Protein AF-K1VJG2-F1 (afdb_monomer_lite)

Secondary structure (DSSP, 8-state):
--PPPPP-------------TTT-SHHHHHHHHHHHH--S---HHHHS-SSHHHHHHHHHHHHHHHHHTT-HHHHHHHHHHHHHHHHHT-S-HHHHHHHHHHTTBHHHHHHHHHHSTT--SS-TT-TT--PPPPTTS-----TT-TTSS-HHHHHHS-HHHHHHHHHHTTTS-TTTSHHHHHHHHHHHHHHHH-TTS-----S-PPPGGGSSPB-TT--PPPTTS----------

Foldseek 3Di:
DDDDDDPPPPPPPPDDDDDDPQQPDPLLVVLLCQLVVDDPDDQSVVSQDPDLLSRLSSLLSNQQVCLVVVPLVSLVSLVVNLVVCLVVVVDQLLSSLLSCQSSLALQSNLSSLVSDQPDALDDPVPPPPPDPDDPPPDPQPDSLQCVPHDPSSSSSGFPLLNVLLVVLSVPDPSNPRSNSSSLSSSVSSVQVLPPPDPDPRDGDQRRPSRNDRHCPPPDRDDPVVDPDDDDDDDD

pLDDT: mean 72.44, std 19.04, range [27.89, 94.56]

Radius of gyration: 22.09 Å; chains: 1; bounding box: 38×40×100 Å

Sequence (235 aa):
MLSLPPPSVTGQEKGFRLTDSHFEDSATVKLFLDVMSATRNYNVFASLSELYSDSARQLGKLVHFMDKYNSENGIELLRLSCTAAVLHGYCPPSQLFVFASVINDLTLCFRIIEKFPGWTWTNPDRSRVLQPQPHGASEAPSIFLTSHAGFDLSCGMPYQYQWAMTRASLYYDPSKEYEKFAHKFVDIVQIIFDENTQYPVYGGTFPAIVATPNLEGYTKPRASDASTPTLTVVI

Organism: Trichosporon asahii var. asahii (strain CBS 8904) (NCBI:txid1220162)

Structure (mmCIF, N/CA/C/O backbone):
data_AF-K1VJG2-F1
#
_entry.id   AF-K1VJG2-F1
#
loop_
_atom_site.group_PDB
_atom_site.id
_atom_site.type_symbol
_atom_site.label_atom_id
_atom_site.label_alt_id
_atom_site.label_comp_id
_atom_site.label_asym_id
_atom_site.label_entity_id
_atom_site.label_seq_id
_atom_site.pdbx_PDB_ins_code
_atom_site.Cartn_x
_atom_site.Cartn_y
_atom_site.Cartn_z
_atom_site.occupancy
_atom_site.B_iso_or_equiv
_atom_site.auth_seq_id
_atom_site.auth_comp_id
_atom_site.auth_asym_id
_atom_site.auth_atom_id
_atom_site.pdbx_PDB_model_num
ATOM 1 N N . MET A 1 1 ? -18.660 -0.674 68.575 1.00 39.84 1 MET A N 1
ATOM 2 C CA . MET A 1 1 ? -18.005 -0.732 67.251 1.00 39.84 1 MET A CA 1
ATOM 3 C C . MET A 1 1 ? -19.009 -0.246 66.221 1.00 39.84 1 MET A C 1
ATOM 5 O O . MET A 1 1 ? -19.997 -0.927 66.000 1.00 39.84 1 MET A O 1
ATOM 9 N N . LEU A 1 2 ? -18.816 0.960 65.684 1.00 34.44 2 LEU A N 1
ATOM 10 C CA . LEU A 1 2 ? -19.619 1.493 64.581 1.00 34.44 2 LEU A CA 1
ATOM 11 C C . LEU A 1 2 ? -18.996 0.980 63.279 1.00 34.44 2 LEU A C 1
ATOM 13 O O . LEU A 1 2 ? -17.876 1.363 62.949 1.00 34.44 2 LEU A O 1
ATOM 17 N N . SER A 1 3 ? -19.674 0.064 62.589 1.00 38.69 3 SER A N 1
ATOM 18 C CA . SER A 1 3 ? -19.263 -0.393 61.261 1.00 38.69 3 SER A CA 1
ATOM 19 C C . SER A 1 3 ? -19.582 0.697 60.242 1.00 38.69 3 SER A C 1
ATOM 21 O O . SER A 1 3 ? -20.746 1.061 60.072 1.00 38.69 3 SER A O 1
ATOM 23 N N . LEU A 1 4 ? -18.555 1.215 59.572 1.00 40.59 4 LEU A N 1
ATOM 24 C CA . LEU A 1 4 ? -18.731 2.067 58.401 1.00 40.59 4 LEU A CA 1
ATOM 25 C C . LEU A 1 4 ? -19.416 1.264 57.280 1.00 40.59 4 LEU A C 1
ATOM 27 O O . LEU A 1 4 ? -19.096 0.084 57.107 1.00 40.59 4 LEU A O 1
ATOM 31 N N . PRO A 1 5 ? -20.344 1.870 56.520 1.00 47.81 5 PRO A N 1
ATOM 32 C CA . PRO A 1 5 ? -20.904 1.223 55.345 1.00 47.81 5 PRO A CA 1
ATOM 33 C C . PRO A 1 5 ? -19.794 1.006 54.302 1.00 47.81 5 PRO A C 1
ATOM 35 O O . PRO A 1 5 ? -18.880 1.833 54.203 1.00 47.81 5 PRO A O 1
ATOM 38 N N . PRO A 1 6 ? -19.841 -0.093 53.529 1.00 51.88 6 PRO A N 1
ATOM 39 C CA . PRO A 1 6 ? -18.882 -0.310 52.457 1.00 51.88 6 PRO A CA 1
ATOM 40 C C . PRO A 1 6 ? -18.980 0.841 51.446 1.00 51.88 6 PRO A C 1
ATOM 42 O O . PRO A 1 6 ? -20.084 1.334 51.192 1.00 51.88 6 PRO A O 1
ATOM 45 N N . PRO A 1 7 ? -17.855 1.285 50.860 1.00 44.75 7 PRO A N 1
ATOM 46 C CA . PRO A 1 7 ? -17.893 2.308 49.833 1.00 44.75 7 PRO A CA 1
ATOM 47 C C . PRO A 1 7 ? -18.719 1.779 48.660 1.00 44.75 7 PRO A C 1
ATOM 49 O O . PRO A 1 7 ? -18.374 0.776 48.035 1.00 44.75 7 PRO A O 1
ATOM 52 N N . SER A 1 8 ? -19.825 2.457 48.366 1.00 46.25 8 SER A N 1
ATOM 53 C CA . SER A 1 8 ? -20.565 2.281 47.127 1.00 46.25 8 SER A CA 1
ATOM 54 C C . SER A 1 8 ? -19.682 2.775 45.986 1.00 46.25 8 SER A C 1
ATOM 56 O O . SER A 1 8 ? -19.729 3.944 45.603 1.00 46.25 8 SER A O 1
ATOM 58 N N . VAL A 1 9 ? -18.839 1.891 45.454 1.00 51.38 9 VAL A N 1
ATOM 59 C CA . VAL A 1 9 ? -18.161 2.116 44.179 1.00 51.38 9 VAL A CA 1
ATOM 60 C C . VAL A 1 9 ? -19.213 1.937 43.089 1.00 51.38 9 VAL A C 1
ATOM 62 O O . VAL A 1 9 ? -19.245 0.944 42.375 1.00 51.38 9 VAL A O 1
ATOM 65 N N . THR A 1 10 ? -20.099 2.918 42.937 1.00 46.22 10 THR A N 1
ATOM 66 C CA . THR A 1 10 ? -20.771 3.164 41.659 1.00 46.22 10 THR A CA 1
ATOM 67 C C . THR A 1 10 ? -19.776 3.867 40.743 1.00 46.22 10 THR A C 1
ATOM 69 O O . THR A 1 10 ? -19.981 4.998 40.310 1.00 46.22 10 THR A O 1
ATOM 72 N N . GLY A 1 11 ? -18.650 3.205 40.477 1.00 46.53 11 GLY A N 1
ATOM 73 C CA . GLY A 1 11 ? -17.923 3.445 39.251 1.00 46.53 11 GLY A CA 1
ATOM 74 C C . GLY A 1 11 ? -18.764 2.786 38.179 1.00 46.53 11 GLY A C 1
ATOM 75 O O . GLY A 1 11 ? -18.722 1.569 38.042 1.00 46.53 11 GLY A O 1
ATOM 76 N N . GLN A 1 12 ? -19.586 3.555 37.464 1.00 45.81 12 GLN A N 1
ATOM 77 C CA . GLN A 1 12 ? -19.997 3.102 36.143 1.00 45.81 12 GLN A CA 1
ATOM 78 C C . GLN A 1 12 ? -18.695 2.782 35.415 1.00 45.81 12 GLN A C 1
ATOM 80 O O . GLN A 1 12 ? -17.919 3.699 35.133 1.00 45.81 12 GLN A O 1
ATOM 85 N N . GLU A 1 13 ? -18.414 1.500 35.182 1.00 50.81 13 GLU A N 1
ATOM 86 C CA . GLU A 1 13 ? -17.423 1.121 34.192 1.00 50.81 13 GLU A CA 1
ATOM 87 C C . GLU A 1 13 ? -17.845 1.857 32.926 1.00 50.81 13 GLU A C 1
ATOM 89 O O . GLU A 1 13 ? -18.866 1.543 32.312 1.00 50.81 13 GLU A O 1
ATOM 94 N N . LYS A 1 14 ? -17.099 2.905 32.566 1.00 56.88 14 LYS A N 1
ATOM 95 C CA . LYS A 1 14 ? -17.179 3.513 31.243 1.00 56.88 14 LYS A CA 1
ATOM 96 C C . LYS A 1 14 ? -16.553 2.507 30.282 1.00 56.88 14 LYS A C 1
ATOM 98 O O . LYS A 1 14 ? -15.454 2.707 29.779 1.00 56.88 14 LYS A O 1
ATOM 103 N N . GLY A 1 15 ? -17.226 1.373 30.125 1.00 60.38 15 GLY A N 1
ATOM 104 C CA . GLY A 1 15 ? -16.874 0.333 29.189 1.00 60.38 15 GLY A CA 1
ATOM 105 C C . GLY A 1 15 ? -17.113 0.884 27.800 1.00 60.38 15 GLY A C 1
ATOM 106 O O . GLY A 1 15 ? -18.225 1.288 27.455 1.00 60.38 15 GLY A O 1
ATOM 107 N N . PHE A 1 16 ? -16.052 0.942 27.013 1.00 68.12 16 PHE A N 1
ATOM 108 C CA . PHE A 1 16 ? -16.172 1.241 25.604 1.00 68.12 16 PHE A CA 1
ATOM 109 C C . PHE A 1 16 ? -16.653 -0.022 24.888 1.00 68.12 16 PHE A C 1
ATOM 111 O O . PHE A 1 16 ? -15.999 -1.063 24.957 1.00 68.12 16 PHE A O 1
ATOM 118 N N . ARG A 1 17 ? -17.825 0.038 24.248 1.00 78.44 17 ARG A N 1
ATOM 119 C CA . ARG A 1 17 ? -18.390 -1.109 23.533 1.00 78.44 17 ARG A CA 1
ATOM 120 C C . ARG A 1 17 ? -17.984 -1.051 22.066 1.00 78.44 17 ARG A C 1
ATOM 122 O O . ARG A 1 17 ? -18.418 -0.157 21.347 1.00 78.44 17 ARG A O 1
ATOM 129 N N . LEU A 1 18 ? -17.210 -2.043 21.641 1.00 85.25 18 LEU A N 1
ATOM 130 C CA . LEU A 1 18 ? -16.933 -2.318 20.232 1.00 85.25 18 LEU A CA 1
ATOM 131 C C . LEU A 1 18 ? -18.216 -2.843 19.568 1.00 85.25 18 LEU A C 1
ATOM 133 O O . LEU A 1 18 ? -18.959 -3.632 20.163 1.00 85.25 18 LEU A O 1
ATOM 137 N N . THR A 1 19 ? -18.520 -2.343 18.376 1.00 85.88 19 THR A N 1
ATOM 138 C CA . THR A 1 19 ? -19.774 -2.585 17.647 1.00 85.88 19 THR A CA 1
ATOM 139 C C . THR A 1 19 ? -19.585 -3.308 16.318 1.00 85.88 19 THR A C 1
ATOM 141 O O . THR A 1 19 ? -20.568 -3.823 15.793 1.00 85.88 19 THR A O 1
ATOM 144 N N . ASP A 1 20 ? -18.362 -3.392 15.795 1.00 85.81 20 ASP A N 1
ATOM 145 C CA . ASP A 1 20 ? -18.043 -4.041 14.526 1.00 85.81 20 ASP A CA 1
ATOM 146 C C . ASP A 1 20 ? -17.000 -5.152 14.702 1.00 85.81 20 ASP A C 1
ATOM 148 O O . ASP A 1 20 ? -15.791 -4.930 14.719 1.00 85.81 20 ASP A O 1
ATOM 152 N N . SER A 1 21 ? -17.471 -6.395 14.795 1.00 86.44 21 SER A N 1
ATOM 153 C CA . SER A 1 21 ? -16.603 -7.561 14.983 1.00 86.44 21 SER A CA 1
ATOM 154 C C . SER A 1 21 ? -15.694 -7.881 13.792 1.00 86.44 21 SER A C 1
ATOM 156 O O . SER A 1 21 ? -14.823 -8.741 13.930 1.00 86.44 21 SER A O 1
ATOM 158 N N . HIS A 1 22 ? -15.884 -7.262 12.620 1.00 85.44 22 HIS A N 1
ATOM 159 C CA . HIS A 1 22 ? -15.070 -7.577 11.443 1.00 85.44 22 HIS A CA 1
ATOM 160 C C . HIS A 1 22 ? -13.653 -7.012 11.542 1.00 85.44 22 HIS A C 1
ATOM 162 O O . HIS A 1 22 ? -12.713 -7.654 11.066 1.00 85.44 22 HIS A O 1
ATOM 168 N N . PHE A 1 23 ? -13.492 -5.849 12.174 1.00 84.25 23 PHE A N 1
ATOM 169 C CA . PHE A 1 23 ? -12.196 -5.189 12.347 1.00 84.25 23 PHE A CA 1
ATOM 170 C C . PHE A 1 23 ? -11.932 -4.683 13.772 1.00 84.25 23 PHE A C 1
ATOM 172 O O . PHE A 1 23 ? -10.818 -4.268 14.059 1.00 84.25 23 PHE A O 1
ATOM 179 N N . GLU A 1 24 ? -12.886 -4.766 14.702 1.00 90.56 24 GLU A N 1
ATOM 180 C CA . GLU A 1 24 ? -12.673 -4.430 16.120 1.00 90.56 24 GLU A CA 1
ATOM 181 C C . GLU A 1 24 ? -12.393 -5.678 16.966 1.00 90.56 24 GLU A C 1
ATOM 183 O O . GLU A 1 24 ? -13.007 -5.911 18.008 1.00 90.56 24 GLU A O 1
ATOM 188 N N . ASP A 1 25 ? -11.464 -6.515 16.505 1.00 89.25 25 ASP A N 1
ATOM 189 C CA . ASP A 1 25 ? -10.967 -7.643 17.290 1.00 89.25 25 ASP A CA 1
ATOM 190 C C . ASP A 1 25 ? -9.822 -7.233 18.231 1.00 89.25 25 ASP A C 1
ATOM 192 O O . ASP A 1 25 ? -9.214 -6.164 18.112 1.00 89.25 25 ASP A O 1
ATOM 196 N N . SER A 1 26 ? -9.519 -8.099 19.200 1.00 86.81 26 SER A N 1
ATOM 197 C CA . SER A 1 26 ? -8.490 -7.836 20.212 1.00 86.81 26 SER A CA 1
ATOM 198 C C . SER A 1 26 ? -7.104 -7.606 19.606 1.00 86.81 26 SER A C 1
ATOM 200 O O . SER A 1 26 ? -6.343 -6.792 20.128 1.00 86.81 26 SER A O 1
ATOM 202 N N . ALA A 1 27 ? -6.782 -8.284 18.501 1.00 86.56 27 ALA A N 1
ATOM 203 C CA . ALA A 1 27 ? -5.523 -8.107 17.790 1.00 86.56 27 ALA A CA 1
ATOM 204 C C . ALA A 1 27 ? -5.431 -6.713 17.154 1.00 86.56 27 ALA A C 1
ATOM 206 O O . ALA A 1 27 ? -4.393 -6.062 17.254 1.00 86.56 27 ALA A O 1
ATOM 207 N N . THR A 1 28 ? -6.523 -6.221 16.566 1.00 90.06 28 THR A N 1
ATOM 208 C CA . THR A 1 28 ? -6.584 -4.904 15.918 1.00 90.06 28 THR A CA 1
ATOM 209 C C . THR A 1 28 ? -6.519 -3.785 16.941 1.00 90.06 28 THR A C 1
ATOM 211 O O . THR A 1 28 ? -5.736 -2.854 16.771 1.00 90.06 28 THR A O 1
ATOM 214 N N . VAL A 1 29 ? -7.259 -3.907 18.046 1.00 90.31 29 VAL A N 1
ATOM 215 C CA . VAL A 1 29 ? -7.200 -2.940 19.152 1.00 90.31 29 VAL A CA 1
ATOM 216 C C . VAL A 1 29 ? -5.801 -2.896 19.759 1.00 90.31 29 VAL A C 1
ATOM 218 O O . VAL A 1 29 ? -5.268 -1.813 19.985 1.00 90.31 29 VAL A O 1
ATOM 221 N N . LYS A 1 30 ? -5.177 -4.057 19.995 1.00 87.50 30 LYS A N 1
ATOM 222 C CA . LYS A 1 30 ? -3.805 -4.119 20.508 1.00 87.50 30 LYS A CA 1
ATOM 223 C C . LYS A 1 30 ? -2.829 -3.439 19.551 1.00 87.50 30 LYS A C 1
ATOM 225 O O . LYS A 1 30 ? -2.078 -2.576 19.982 1.00 87.50 30 LYS A O 1
ATOM 230 N N . LEU A 1 31 ? -2.889 -3.776 18.265 1.00 87.69 31 LEU A N 1
ATOM 231 C CA . LEU A 1 31 ? -2.023 -3.183 17.250 1.00 87.69 31 LEU A CA 1
ATOM 232 C C . LEU A 1 31 ? -2.218 -1.664 17.150 1.00 87.69 31 LEU A C 1
ATOM 234 O O . LEU A 1 31 ? -1.243 -0.930 17.055 1.00 87.69 31 LEU A O 1
ATOM 238 N N . PHE A 1 32 ? -3.460 -1.181 17.229 1.00 90.00 32 PHE A N 1
ATOM 239 C CA . PHE A 1 32 ? -3.752 0.249 17.292 1.00 90.00 32 PHE A CA 1
ATOM 240 C C . PHE A 1 32 ? -3.094 0.908 18.507 1.00 90.00 32 PHE A C 1
ATOM 242 O O . PHE A 1 32 ? -2.406 1.916 18.362 1.00 90.00 32 PHE A O 1
ATOM 249 N N . LEU A 1 33 ? -3.257 0.334 19.700 1.00 88.38 33 LEU A N 1
ATOM 250 C CA . LEU A 1 33 ? -2.632 0.859 20.914 1.00 88.38 33 LEU A CA 1
ATOM 251 C C . LEU A 1 33 ? -1.103 0.818 20.837 1.00 88.38 33 LEU A C 1
ATOM 253 O O . LEU A 1 33 ? -0.456 1.760 21.285 1.00 88.38 33 LEU A O 1
ATOM 257 N N . ASP A 1 34 ? -0.519 -0.218 20.241 1.00 85.25 34 ASP A N 1
ATOM 258 C CA . ASP A 1 34 ? 0.926 -0.329 20.049 1.00 85.25 34 ASP A CA 1
ATOM 259 C C . ASP A 1 34 ? 1.444 0.753 19.075 1.00 85.25 34 ASP A C 1
ATOM 261 O O . ASP A 1 34 ? 2.416 1.444 19.383 1.00 85.25 34 ASP A O 1
ATOM 265 N N . VAL A 1 35 ? 0.741 0.995 17.959 1.00 86.19 35 VAL A N 1
ATOM 266 C CA . VAL A 1 35 ? 1.039 2.099 17.022 1.00 86.19 35 VAL A CA 1
ATOM 267 C C . VAL A 1 35 ? 0.941 3.455 17.721 1.00 86.19 35 VAL A C 1
ATOM 269 O O . VAL A 1 35 ? 1.822 4.293 17.559 1.00 86.19 35 VAL A O 1
ATOM 272 N N . MET A 1 36 ? -0.100 3.678 18.524 1.00 85.19 36 MET A N 1
ATOM 273 C CA . MET A 1 36 ? -0.344 4.971 19.176 1.00 85.19 36 MET A CA 1
ATOM 274 C C . MET A 1 36 ? 0.537 5.210 20.410 1.00 85.19 36 MET A C 1
ATOM 276 O O . MET A 1 36 ? 0.815 6.356 20.759 1.00 85.19 36 MET A O 1
ATOM 280 N N . SER A 1 37 ? 0.982 4.147 21.084 1.00 79.19 37 SER A N 1
ATOM 281 C CA . SER A 1 37 ? 1.888 4.220 22.241 1.00 79.19 37 SER A CA 1
ATOM 282 C C . SER A 1 37 ? 3.362 4.331 21.843 1.00 79.19 37 SER A C 1
ATOM 284 O O . SER A 1 37 ? 4.217 4.579 22.701 1.00 79.19 37 SER A O 1
ATOM 286 N N . ALA A 1 38 ? 3.662 4.188 20.549 1.00 62.78 38 ALA A N 1
ATOM 287 C CA . ALA A 1 38 ? 4.992 4.246 19.972 1.00 62.78 38 ALA A CA 1
ATOM 288 C C . ALA A 1 38 ? 5.716 5.571 20.263 1.00 62.78 38 ALA A C 1
ATOM 290 O O . ALA A 1 38 ? 5.691 6.535 19.497 1.00 62.78 38 ALA A O 1
ATOM 291 N N . THR A 1 39 ? 6.480 5.590 21.349 1.00 54.41 39 THR A N 1
ATOM 292 C CA . THR A 1 39 ? 7.504 6.602 21.589 1.00 54.41 39 THR A CA 1
ATOM 293 C C . THR A 1 39 ? 8.739 6.256 20.747 1.00 54.41 39 THR A C 1
ATOM 295 O O . THR A 1 39 ? 9.599 5.467 21.117 1.00 54.41 39 THR A O 1
ATOM 298 N N . ARG A 1 40 ? 8.816 6.854 19.555 1.00 51.78 40 ARG A N 1
ATOM 299 C CA . ARG A 1 40 ? 10.013 7.007 18.698 1.00 51.78 40 ARG A CA 1
ATOM 300 C C . ARG A 1 40 ? 10.681 5.780 18.045 1.00 51.78 40 ARG A C 1
ATOM 302 O O . ARG A 1 40 ? 11.458 6.028 17.136 1.00 51.78 40 ARG A O 1
ATOM 309 N N . ASN A 1 41 ? 10.409 4.518 18.399 1.00 52.66 41 ASN A N 1
ATOM 310 C CA . ASN A 1 41 ? 11.108 3.353 17.793 1.00 52.66 41 ASN A CA 1
ATOM 311 C C . ASN A 1 41 ? 10.223 2.113 17.550 1.00 52.66 41 ASN A C 1
ATOM 313 O O . ASN A 1 41 ? 10.667 0.975 17.702 1.00 52.66 41 ASN A O 1
ATOM 317 N N . TYR A 1 42 ? 8.956 2.303 17.195 1.00 61.06 42 TYR A N 1
ATOM 318 C CA . TYR A 1 42 ? 8.059 1.173 16.974 1.00 61.06 42 TYR A CA 1
ATOM 319 C C . TYR A 1 42 ? 8.184 0.609 15.557 1.00 61.06 42 TYR A C 1
ATOM 321 O O . TYR A 1 42 ? 7.967 1.304 14.562 1.00 61.06 42 TYR A O 1
ATOM 329 N N . ASN A 1 43 ? 8.523 -0.677 15.477 1.00 67.56 43 ASN A N 1
ATOM 330 C CA . ASN A 1 43 ? 8.483 -1.434 14.239 1.00 67.56 43 ASN A CA 1
ATOM 331 C C . ASN A 1 43 ? 7.106 -2.095 14.096 1.00 67.56 43 ASN A C 1
ATOM 333 O O . ASN A 1 43 ? 6.899 -3.198 14.596 1.00 67.56 43 ASN A O 1
ATOM 337 N N . VAL A 1 44 ? 6.190 -1.437 13.379 1.00 73.06 44 VAL A N 1
ATOM 338 C CA . VAL A 1 44 ? 4.841 -1.959 13.083 1.00 73.06 44 VAL A CA 1
ATOM 339 C C . VAL A 1 44 ? 4.904 -3.367 12.482 1.00 73.06 44 VAL A C 1
ATOM 341 O O . VAL A 1 44 ? 4.091 -4.222 12.822 1.00 73.06 44 VAL A O 1
ATOM 344 N N . PHE A 1 45 ? 5.910 -3.650 11.648 1.00 69.56 45 PHE A N 1
ATOM 345 C CA . PHE A 1 45 ? 6.080 -4.959 11.016 1.00 69.56 45 PHE A CA 1
ATOM 346 C C . PHE A 1 45 ? 6.403 -6.074 12.015 1.00 69.56 45 PHE A C 1
ATOM 348 O O . PHE A 1 45 ? 6.069 -7.221 11.751 1.00 69.56 45 PHE A O 1
ATOM 355 N N . ALA A 1 46 ? 7.007 -5.756 13.164 1.00 69.19 46 ALA A N 1
ATOM 356 C CA . ALA A 1 46 ? 7.272 -6.737 14.218 1.00 69.19 46 ALA A CA 1
ATOM 357 C C . ALA A 1 46 ? 6.015 -7.103 15.026 1.00 69.19 46 ALA A C 1
ATOM 359 O O . ALA A 1 46 ? 6.015 -8.101 15.740 1.00 69.19 46 ALA A O 1
ATOM 360 N N . SER A 1 47 ? 4.963 -6.285 14.956 1.00 68.62 47 SER A N 1
ATOM 361 C CA . SER A 1 47 ? 3.693 -6.523 15.653 1.00 68.62 47 SER A CA 1
ATOM 362 C C . SER A 1 47 ? 2.580 -7.038 14.746 1.00 68.62 47 SER A C 1
ATOM 364 O O . SER A 1 47 ? 1.551 -7.497 15.242 1.00 68.62 47 SER A O 1
ATOM 366 N N . LEU A 1 48 ? 2.780 -6.983 13.430 1.00 69.50 48 LEU A N 1
ATOM 367 C CA . LEU A 1 48 ? 1.970 -7.725 12.475 1.00 69.50 48 LEU A CA 1
ATOM 368 C C . LEU A 1 48 ? 2.301 -9.232 12.579 1.00 69.50 48 LEU A C 1
ATOM 370 O O . LEU A 1 48 ? 3.399 -9.609 12.982 1.00 69.50 48 LEU A O 1
ATOM 374 N N . SER A 1 49 ? 1.319 -10.089 12.287 1.00 58.59 49 SER A N 1
ATOM 375 C CA . SER A 1 49 ? 1.411 -11.554 12.426 1.00 58.59 49 SER A CA 1
ATOM 376 C C . SER A 1 49 ? 2.647 -12.159 11.736 1.00 58.59 49 SER A C 1
ATOM 378 O O . SER A 1 49 ? 3.089 -11.693 10.687 1.00 58.59 49 SER A O 1
ATOM 380 N N . GLU A 1 50 ? 3.164 -13.271 12.270 1.00 57.41 50 GLU A N 1
ATOM 381 C CA . GLU A 1 50 ? 4.272 -14.021 11.655 1.00 57.41 50 GLU A CA 1
ATOM 382 C C . GLU A 1 50 ? 3.932 -14.527 10.238 1.00 57.41 50 GLU A C 1
ATOM 384 O O . GLU A 1 50 ? 4.827 -14.706 9.408 1.00 57.41 50 GLU A O 1
ATOM 389 N N . LEU A 1 51 ? 2.641 -14.725 9.933 1.00 56.16 51 LEU A N 1
ATOM 390 C CA . LEU A 1 51 ? 2.165 -15.071 8.593 1.00 56.16 51 LEU A CA 1
ATOM 391 C C . LEU A 1 51 ? 1.810 -13.820 7.787 1.00 56.16 51 LEU A C 1
ATOM 393 O O . LEU A 1 51 ? 1.067 -12.941 8.221 1.00 56.16 51 LEU A O 1
ATOM 397 N N . TYR A 1 52 ? 2.317 -13.764 6.560 1.00 60.59 52 TYR A N 1
ATOM 398 C CA . TYR A 1 52 ? 2.250 -12.565 5.736 1.00 60.59 52 TYR A CA 1
ATOM 399 C C . TYR A 1 52 ? 0.831 -12.205 5.248 1.00 60.59 52 TYR A C 1
ATOM 401 O O . TYR A 1 52 ? 0.451 -11.033 5.276 1.00 60.59 52 TYR A O 1
ATOM 409 N N . SER A 1 53 ? 0.022 -13.191 4.844 1.00 60.50 53 SER A N 1
ATOM 410 C CA . SER A 1 53 ? -1.388 -12.965 4.477 1.00 60.50 53 SER A CA 1
ATOM 411 C C . SER A 1 53 ? -2.203 -12.438 5.651 1.00 60.50 53 SER A C 1
ATOM 413 O O . SER A 1 53 ? -3.045 -11.552 5.487 1.00 60.50 53 SER A O 1
ATOM 415 N N . ASP A 1 54 ? -1.909 -12.932 6.851 1.00 72.25 54 ASP A N 1
ATOM 416 C CA . ASP A 1 54 ? -2.513 -12.429 8.074 1.00 72.25 54 ASP A CA 1
ATOM 417 C C . ASP A 1 54 ? -2.079 -10.997 8.367 1.00 72.25 54 ASP A C 1
ATOM 419 O O . ASP A 1 54 ? -2.917 -10.196 8.764 1.00 72.25 54 ASP A O 1
ATOM 423 N N . SER A 1 55 ? -0.823 -10.644 8.100 1.00 74.88 55 SER A N 1
ATOM 424 C CA . SER A 1 55 ? -0.305 -9.285 8.269 1.00 74.88 55 SER A CA 1
ATOM 425 C C . SER A 1 55 ? -0.980 -8.258 7.365 1.00 74.88 55 SER A C 1
ATOM 427 O O . SER A 1 55 ? -1.396 -7.209 7.854 1.00 74.88 55 SER A O 1
ATOM 429 N N . ALA A 1 56 ? -1.167 -8.553 6.076 1.00 78.75 56 ALA A N 1
ATOM 430 C CA . ALA A 1 56 ? -1.874 -7.646 5.168 1.00 78.75 56 ALA A CA 1
ATOM 431 C C . ALA A 1 56 ? -3.355 -7.487 5.553 1.00 78.75 56 ALA A C 1
ATOM 433 O O . ALA A 1 56 ? -3.881 -6.373 5.594 1.00 78.75 56 ALA A O 1
ATOM 434 N N . ARG A 1 57 ? -4.018 -8.590 5.924 1.00 82.88 57 ARG A N 1
ATOM 435 C CA . ARG A 1 57 ? -5.399 -8.566 6.428 1.00 82.88 57 ARG A CA 1
ATOM 436 C C . ARG A 1 57 ? -5.518 -7.772 7.730 1.00 82.88 57 ARG A C 1
ATOM 438 O O . ARG A 1 57 ? -6.449 -6.985 7.882 1.00 82.88 57 ARG A O 1
ATOM 445 N N . GLN A 1 58 ? -4.591 -7.976 8.660 1.00 86.19 58 GLN A N 1
ATOM 446 C CA . GLN A 1 58 ? -4.559 -7.301 9.954 1.00 86.19 58 GLN A CA 1
ATOM 447 C C . GLN A 1 58 ? -4.300 -5.799 9.797 1.00 86.19 58 GLN A C 1
ATOM 449 O O . GLN A 1 58 ? -4.937 -4.995 10.473 1.00 86.19 58 GLN A O 1
ATOM 454 N N . LEU A 1 59 ? -3.432 -5.415 8.859 1.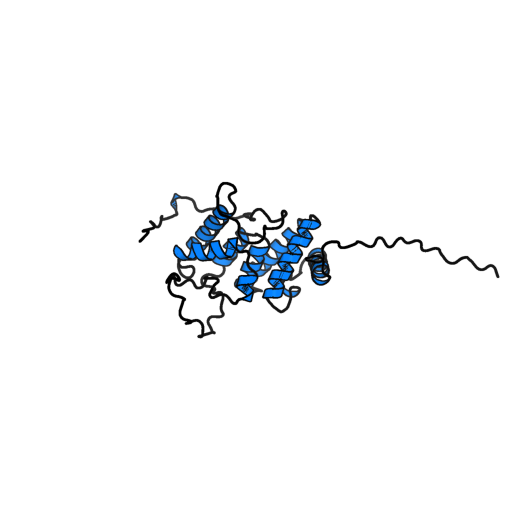00 89.12 59 LEU A N 1
ATOM 455 C CA . LEU A 1 59 ? -3.233 -4.022 8.472 1.00 89.12 59 LEU A CA 1
ATOM 456 C C . LEU A 1 59 ? -4.510 -3.425 7.867 1.00 89.12 59 LEU A C 1
ATOM 458 O O . LEU A 1 59 ? -4.912 -2.335 8.256 1.00 89.12 59 LEU A O 1
ATOM 462 N N . GLY A 1 60 ? -5.198 -4.150 6.981 1.00 89.19 60 GLY A N 1
ATOM 463 C CA . GLY A 1 60 ? -6.482 -3.713 6.428 1.00 89.19 60 GLY A CA 1
ATOM 464 C C . GLY A 1 60 ? -7.531 -3.450 7.513 1.00 89.19 60 GLY A C 1
ATOM 465 O O . GLY A 1 60 ? -8.182 -2.404 7.497 1.00 89.19 60 GLY A O 1
ATOM 466 N N . LYS A 1 61 ? -7.653 -4.347 8.502 1.00 90.75 61 LYS A N 1
ATOM 467 C CA . LYS A 1 61 ? -8.519 -4.142 9.678 1.00 90.75 61 LYS A CA 1
ATOM 468 C C . LYS A 1 61 ? -8.110 -2.915 10.485 1.00 90.75 61 LYS A C 1
ATOM 470 O O . LYS A 1 61 ? -8.971 -2.129 10.864 1.00 90.75 61 LYS A O 1
ATOM 475 N N . LEU A 1 62 ? -6.810 -2.724 10.708 1.00 92.31 62 LEU A N 1
ATOM 476 C CA . LEU A 1 62 ? -6.288 -1.564 11.425 1.00 92.31 62 LEU A CA 1
ATOM 477 C C . LEU A 1 62 ? -6.659 -0.247 10.7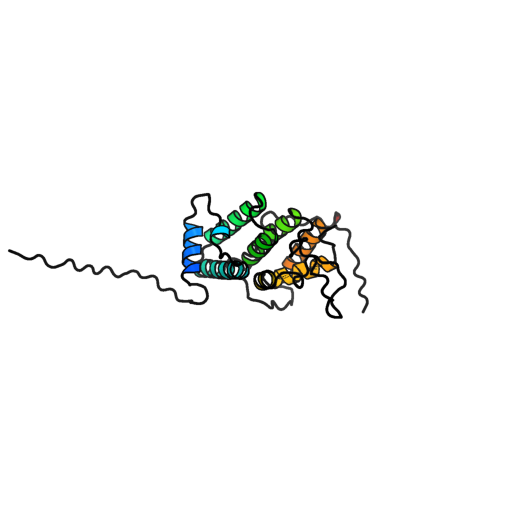36 1.00 92.31 62 LEU A C 1
ATOM 479 O O . LEU A 1 62 ? -7.078 0.687 11.412 1.00 92.31 62 LEU A O 1
ATOM 483 N N . VAL A 1 63 ? -6.560 -0.176 9.408 1.00 92.62 63 VAL A N 1
ATOM 484 C CA . VAL A 1 63 ? -6.945 1.025 8.650 1.00 92.62 63 VAL A CA 1
ATOM 485 C C . VAL A 1 63 ? -8.448 1.301 8.782 1.00 92.62 63 VAL A C 1
ATOM 487 O O . VAL A 1 63 ? -8.825 2.441 9.027 1.00 92.62 63 VAL A O 1
ATOM 490 N N . HIS A 1 64 ? -9.308 0.277 8.709 1.00 91.62 64 HIS A N 1
ATOM 491 C CA . HIS A 1 64 ? -10.755 0.441 8.943 1.00 91.62 64 HIS A CA 1
ATOM 492 C C . HIS A 1 64 ? -11.067 0.869 10.384 1.00 91.62 64 HIS A C 1
ATOM 494 O O . HIS A 1 64 ? -11.949 1.694 10.616 1.00 91.62 64 HIS A O 1
ATOM 500 N N . PHE A 1 65 ? -10.324 0.342 11.358 1.00 93.25 65 PHE A N 1
ATOM 501 C CA . PHE A 1 65 ? -10.431 0.758 12.753 1.00 93.25 65 PHE A CA 1
ATOM 502 C C . PHE A 1 65 ? -10.060 2.240 12.913 1.00 93.25 65 PHE A C 1
ATOM 504 O O . PHE A 1 65 ? -10.801 3.003 13.530 1.00 93.25 65 PHE A O 1
ATOM 511 N N . MET A 1 66 ? -8.941 2.669 12.322 1.00 94.56 66 MET A N 1
ATOM 512 C CA . MET A 1 66 ? -8.504 4.067 12.338 1.00 94.56 66 MET A CA 1
ATOM 513 C C . MET A 1 66 ? -9.499 4.991 11.631 1.00 94.56 66 MET A C 1
ATOM 515 O O . MET A 1 66 ? -9.755 6.075 12.142 1.00 94.56 66 MET A O 1
ATOM 519 N N . ASP A 1 67 ? -10.098 4.559 10.521 1.00 93.38 67 ASP A N 1
ATOM 520 C CA . ASP A 1 67 ? -11.157 5.291 9.813 1.00 93.38 67 ASP A CA 1
ATOM 521 C C . ASP A 1 67 ? -12.392 5.498 10.697 1.00 93.38 67 ASP A C 1
ATOM 523 O O . ASP A 1 67 ? -12.812 6.631 10.932 1.00 93.38 67 ASP A O 1
ATOM 527 N N . LYS A 1 68 ? -12.918 4.419 11.294 1.00 92.31 68 LYS A N 1
ATOM 528 C CA . LYS A 1 68 ? -14.099 4.482 12.170 1.00 92.31 68 LYS A CA 1
ATOM 529 C C . LYS A 1 68 ? -13.911 5.424 13.359 1.00 92.31 68 LYS A C 1
ATOM 531 O O . LYS A 1 68 ? -14.869 6.062 13.795 1.00 92.31 68 LYS A O 1
ATOM 536 N N . TYR A 1 69 ? -12.693 5.501 13.888 1.00 92.25 69 TYR A N 1
ATOM 537 C CA . TYR A 1 69 ? -12.348 6.363 15.018 1.00 92.25 69 TYR A CA 1
ATOM 538 C C . TYR A 1 69 ? -11.657 7.670 14.619 1.00 92.25 69 TYR A C 1
ATOM 540 O O . TYR A 1 69 ? -11.162 8.380 15.495 1.00 92.25 69 TYR A O 1
ATOM 548 N N . ASN A 1 70 ? -11.654 8.005 13.325 1.00 91.19 70 ASN A N 1
ATOM 549 C CA . ASN A 1 70 ? -11.089 9.229 12.759 1.00 91.19 70 ASN A CA 1
ATOM 550 C C . ASN A 1 70 ? -9.650 9.521 13.231 1.00 91.19 70 ASN A C 1
ATOM 552 O O . ASN A 1 70 ? -9.319 10.620 13.681 1.00 91.19 70 ASN A O 1
ATOM 556 N N . SER A 1 71 ? -8.796 8.500 13.195 1.00 92.88 71 SER A N 1
ATOM 557 C CA . SER A 1 71 ? -7.424 8.550 13.696 1.00 92.88 71 SER A CA 1
ATOM 558 C C . SER A 1 71 ? -6.422 8.841 12.575 1.00 92.88 71 SER A C 1
ATOM 560 O O . SER A 1 71 ? -5.661 7.968 12.158 1.00 92.88 71 SER A O 1
ATOM 562 N N . GLU A 1 72 ? -6.391 10.090 12.105 1.00 91.25 72 GLU A N 1
ATOM 563 C CA . GLU A 1 72 ? -5.450 10.545 11.062 1.00 91.25 72 GLU A CA 1
ATOM 564 C C . GLU A 1 72 ? -3.988 10.366 11.491 1.00 91.25 72 GLU A C 1
ATOM 566 O O . GLU A 1 72 ? -3.182 9.816 10.742 1.00 91.25 72 GLU A O 1
ATOM 571 N N . ASN A 1 73 ? -3.677 10.697 12.749 1.00 89.56 73 ASN A N 1
ATOM 572 C CA . ASN A 1 73 ? -2.352 10.475 13.336 1.00 89.56 73 ASN A CA 1
ATOM 573 C C . ASN A 1 73 ? -1.901 9.008 13.234 1.00 89.56 73 ASN A C 1
ATOM 575 O O . ASN A 1 73 ? -0.718 8.736 13.049 1.00 89.56 73 ASN A O 1
ATOM 579 N N . GLY A 1 74 ? -2.829 8.051 13.351 1.00 89.75 74 GLY A N 1
ATOM 580 C CA . GLY A 1 74 ? -2.518 6.632 13.196 1.00 89.75 74 GLY A CA 1
ATOM 581 C C . GLY A 1 74 ? -2.047 6.310 11.778 1.00 89.75 74 GLY A C 1
ATOM 582 O O . GLY A 1 74 ? -1.036 5.631 11.604 1.00 89.75 74 GLY A O 1
ATOM 583 N N . ILE A 1 75 ? -2.723 6.858 10.766 1.00 91.44 75 ILE A N 1
ATOM 584 C CA . ILE A 1 75 ? -2.349 6.700 9.355 1.00 91.44 75 ILE A CA 1
ATOM 585 C C . ILE A 1 75 ? -0.986 7.340 9.074 1.00 91.44 75 ILE A C 1
ATOM 587 O O . ILE A 1 75 ? -0.141 6.721 8.423 1.00 91.44 75 ILE A O 1
ATOM 591 N N . GLU A 1 76 ? -0.729 8.538 9.599 1.00 89.69 76 GLU A N 1
ATOM 592 C CA . GLU A 1 76 ? 0.576 9.200 9.474 1.00 89.69 76 GLU A CA 1
ATOM 593 C C . GLU A 1 76 ? 1.705 8.372 10.096 1.00 89.69 76 GLU A C 1
ATOM 595 O O . GLU A 1 76 ? 2.762 8.202 9.483 1.00 89.69 76 GLU A O 1
ATOM 600 N N . LEU A 1 77 ? 1.476 7.789 11.277 1.00 89.12 77 LEU A N 1
ATOM 601 C CA . LEU A 1 77 ? 2.442 6.898 11.919 1.00 89.12 77 LEU A CA 1
ATOM 602 C C . LEU A 1 77 ? 2.715 5.650 11.072 1.00 89.12 77 LEU A C 1
ATOM 604 O O . LEU A 1 77 ? 3.877 5.278 10.914 1.00 89.12 77 LEU A O 1
ATOM 608 N N . LEU A 1 78 ? 1.693 5.041 10.458 1.00 90.69 78 LEU A N 1
ATOM 609 C CA . LEU A 1 78 ? 1.889 3.911 9.539 1.00 90.69 78 LEU A CA 1
ATOM 610 C C . LEU A 1 78 ? 2.733 4.309 8.315 1.00 90.69 78 LEU A C 1
ATOM 612 O O . LEU A 1 78 ? 3.647 3.568 7.938 1.00 90.69 78 LEU A O 1
ATOM 616 N N . ARG A 1 79 ? 2.483 5.486 7.724 1.00 91.00 79 ARG A N 1
ATOM 617 C CA . ARG A 1 79 ? 3.279 6.027 6.601 1.00 91.00 79 ARG A CA 1
ATOM 618 C C . ARG A 1 79 ? 4.733 6.264 7.000 1.00 91.00 79 ARG A C 1
ATOM 620 O O . ARG A 1 79 ? 5.645 5.870 6.267 1.00 91.00 79 ARG A O 1
ATOM 627 N N . LEU A 1 80 ? 4.963 6.856 8.172 1.00 88.50 80 LEU A N 1
ATOM 628 C CA . LEU A 1 80 ? 6.301 7.086 8.724 1.00 88.50 80 LEU A CA 1
ATOM 629 C C . LEU A 1 80 ? 7.035 5.769 8.986 1.00 88.50 80 LEU A C 1
ATOM 631 O O . LEU A 1 80 ? 8.186 5.621 8.575 1.00 88.50 80 LEU A O 1
ATOM 635 N N . SER A 1 81 ? 6.372 4.789 9.603 1.00 87.12 81 SER A N 1
ATOM 636 C CA . SER A 1 81 ? 6.946 3.465 9.861 1.00 87.12 81 SER A CA 1
ATOM 637 C C . SER A 1 81 ? 7.316 2.740 8.570 1.00 87.12 81 SER A C 1
ATOM 639 O O . SER A 1 81 ? 8.413 2.188 8.472 1.00 87.12 81 SER A O 1
ATOM 641 N N . CYS A 1 82 ? 6.449 2.771 7.556 1.00 87.75 82 CYS A N 1
ATOM 642 C CA . CYS A 1 82 ? 6.752 2.147 6.271 1.00 87.75 82 CYS A CA 1
ATOM 643 C C . CYS A 1 82 ? 7.870 2.896 5.531 1.00 87.75 82 CYS A C 1
ATOM 645 O O . CYS A 1 82 ? 8.774 2.262 4.994 1.00 87.75 82 CYS A O 1
ATOM 647 N N . THR A 1 83 ? 7.894 4.230 5.579 1.00 89.38 83 THR A N 1
ATOM 648 C CA . THR A 1 83 ? 9.002 5.035 5.036 1.00 89.38 83 THR A CA 1
ATOM 649 C C . THR A 1 83 ? 10.329 4.684 5.705 1.00 89.38 83 THR A C 1
ATOM 651 O O . THR A 1 83 ? 11.321 4.452 5.014 1.00 89.38 83 THR A O 1
ATOM 654 N N . ALA A 1 84 ? 10.357 4.575 7.034 1.00 85.75 84 ALA A N 1
ATOM 655 C CA . ALA A 1 84 ? 11.543 4.152 7.771 1.00 85.75 84 ALA A CA 1
ATOM 656 C C . ALA A 1 84 ? 11.981 2.736 7.361 1.00 85.75 84 ALA A C 1
ATOM 658 O O . ALA A 1 84 ? 13.159 2.510 7.084 1.00 85.75 84 ALA A O 1
ATOM 659 N N . ALA A 1 85 ? 11.045 1.792 7.240 1.00 85.31 85 ALA A N 1
ATOM 660 C CA . ALA A 1 85 ? 11.351 0.427 6.819 1.00 85.31 85 ALA A CA 1
ATOM 661 C C . ALA A 1 85 ? 11.908 0.363 5.385 1.00 85.31 85 ALA A C 1
ATOM 663 O O . ALA A 1 85 ? 12.874 -0.362 5.142 1.00 85.31 85 ALA A O 1
ATOM 664 N N . VAL A 1 86 ? 11.377 1.177 4.463 1.00 87.44 86 VAL A N 1
ATOM 665 C CA . VAL A 1 86 ? 11.932 1.354 3.113 1.00 87.44 86 VAL A CA 1
ATOM 666 C C . VAL A 1 86 ? 13.347 1.908 3.192 1.00 87.44 86 VAL A C 1
ATOM 668 O O . VAL A 1 86 ? 14.243 1.359 2.555 1.00 87.44 86 VAL A O 1
ATOM 671 N N . LEU A 1 87 ? 13.588 2.967 3.971 1.00 85.12 87 LEU A N 1
ATOM 672 C CA . LEU A 1 87 ? 14.901 3.608 4.103 1.00 85.12 87 LEU A CA 1
ATOM 673 C C . LEU A 1 87 ? 15.963 2.657 4.668 1.00 85.12 87 LEU A C 1
ATOM 675 O O . LEU A 1 87 ? 17.055 2.579 4.104 1.00 85.12 87 LEU A O 1
ATOM 679 N N . HIS A 1 88 ? 15.625 1.894 5.702 1.00 81.38 88 HIS A N 1
ATOM 680 C CA . HIS A 1 88 ? 16.561 1.003 6.383 1.00 81.38 88 HIS A CA 1
ATOM 681 C C . HIS A 1 88 ? 16.655 -0.412 5.790 1.00 81.38 88 HIS A C 1
ATOM 683 O O . HIS A 1 88 ? 17.604 -1.127 6.099 1.00 81.38 88 HIS A O 1
ATOM 689 N N . GLY A 1 89 ? 15.712 -0.823 4.934 1.00 73.88 89 GLY A N 1
ATOM 690 C CA . GLY A 1 89 ? 15.717 -2.150 4.307 1.00 73.88 89 GLY A CA 1
ATOM 691 C C . GLY A 1 89 ? 15.380 -3.297 5.268 1.00 73.88 89 GLY A C 1
ATOM 692 O O . GLY A 1 89 ? 15.848 -4.414 5.073 1.00 73.88 89 GLY A O 1
ATOM 693 N N . TYR A 1 90 ? 14.589 -3.034 6.313 1.00 71.38 90 TYR A N 1
ATOM 694 C CA . TYR A 1 90 ? 14.263 -4.022 7.355 1.00 71.38 90 TYR A CA 1
ATOM 695 C C . TYR A 1 90 ? 13.193 -5.046 6.955 1.00 71.38 90 TYR A C 1
ATOM 697 O O . TYR A 1 90 ? 12.957 -6.001 7.694 1.00 71.38 90 TYR A O 1
ATOM 705 N N . CYS A 1 91 ? 12.545 -4.869 5.803 1.00 77.75 91 CYS A N 1
ATOM 706 C CA . CYS A 1 91 ? 11.522 -5.782 5.304 1.00 77.75 91 CYS A CA 1
ATOM 707 C C . CYS A 1 91 ? 11.729 -6.070 3.812 1.00 77.75 91 CYS A C 1
ATOM 709 O O . CYS A 1 91 ? 12.240 -5.208 3.089 1.00 77.75 91 CYS A O 1
ATOM 711 N N . PRO A 1 92 ? 11.314 -7.253 3.322 1.00 81.19 92 PRO A N 1
ATOM 712 C CA . PRO A 1 92 ? 11.340 -7.541 1.896 1.00 81.19 92 PRO A CA 1
ATOM 713 C C . PRO A 1 92 ? 10.513 -6.507 1.106 1.00 81.19 92 PRO A C 1
ATOM 715 O O . PRO A 1 92 ? 9.429 -6.133 1.567 1.00 81.19 92 PRO A O 1
ATOM 718 N N . PRO A 1 93 ? 10.954 -6.082 -0.096 1.00 84.81 93 PRO A N 1
ATOM 719 C CA . PRO A 1 93 ? 10.243 -5.088 -0.910 1.00 84.81 93 PRO A CA 1
ATOM 720 C C . PRO A 1 93 ? 8.780 -5.449 -1.191 1.00 84.81 93 PRO A C 1
ATOM 722 O O . PRO A 1 93 ? 7.918 -4.576 -1.203 1.00 84.81 93 PRO A O 1
ATOM 725 N N . SER A 1 94 ? 8.481 -6.746 -1.305 1.00 82.25 94 SER A N 1
ATOM 726 C CA . SER A 1 94 ? 7.121 -7.273 -1.452 1.00 82.25 94 SER A CA 1
ATOM 727 C C . SER A 1 94 ? 6.213 -6.933 -0.287 1.00 82.25 94 SER A C 1
ATOM 729 O O . SER A 1 94 ? 5.065 -6.535 -0.482 1.00 82.25 94 SER A O 1
ATOM 731 N N . GLN A 1 95 ? 6.751 -7.016 0.925 1.00 83.38 95 GLN A N 1
ATOM 732 C CA . GLN A 1 95 ? 6.021 -6.697 2.136 1.00 83.38 95 GLN A CA 1
ATOM 733 C C . GLN A 1 95 ? 5.750 -5.205 2.246 1.00 83.38 95 GLN A C 1
ATOM 735 O O . GLN A 1 95 ? 4.621 -4.805 2.525 1.00 83.38 95 GLN A O 1
ATOM 740 N N . LEU A 1 96 ? 6.773 -4.405 1.953 1.00 87.62 96 LEU A N 1
ATOM 741 C CA . LEU A 1 96 ? 6.691 -2.949 1.937 1.00 87.62 96 LEU A CA 1
ATOM 742 C C . LEU A 1 96 ? 5.675 -2.461 0.901 1.00 87.62 96 LEU A C 1
ATOM 744 O O . LEU A 1 96 ? 4.889 -1.568 1.197 1.00 87.62 96 LEU A O 1
ATOM 748 N N . PHE A 1 97 ? 5.658 -3.065 -0.291 1.00 89.88 97 PHE A N 1
ATOM 749 C CA . PHE A 1 97 ? 4.763 -2.654 -1.369 1.00 89.88 97 PHE A CA 1
ATOM 750 C C . PHE A 1 97 ? 3.298 -2.907 -1.023 1.00 89.88 97 PHE A C 1
ATOM 752 O O . PHE A 1 97 ? 2.465 -2.017 -1.169 1.00 89.88 97 PHE A O 1
ATOM 759 N N . VAL A 1 98 ? 2.971 -4.096 -0.506 1.00 88.12 98 VAL A N 1
ATOM 760 C CA . VAL A 1 98 ? 1.598 -4.379 -0.067 1.00 88.12 98 VAL A CA 1
ATOM 761 C C . VAL A 1 98 ? 1.212 -3.476 1.096 1.00 88.12 98 VAL A C 1
ATOM 763 O O . VAL A 1 98 ? 0.121 -2.917 1.068 1.00 88.12 98 VAL A O 1
ATOM 766 N N . PHE A 1 99 ? 2.098 -3.272 2.076 1.00 90.06 99 PHE A N 1
ATOM 767 C CA . PHE A 1 99 ? 1.829 -2.361 3.187 1.00 90.06 99 PHE A CA 1
ATOM 768 C C . PHE A 1 99 ? 1.464 -0.965 2.673 1.00 90.06 99 PHE A C 1
ATOM 770 O O . PHE A 1 99 ? 0.397 -0.452 3.007 1.00 90.06 99 PHE A O 1
ATOM 777 N N . ALA A 1 100 ? 2.311 -0.388 1.814 1.00 92.44 100 ALA A N 1
ATOM 778 C CA . ALA A 1 100 ? 2.087 0.915 1.194 1.00 92.44 100 ALA A CA 1
ATOM 779 C C . ALA A 1 100 ? 0.772 0.950 0.399 1.00 92.44 100 ALA A C 1
ATOM 781 O O . ALA A 1 100 ? 0.001 1.898 0.528 1.00 92.44 100 ALA A O 1
ATOM 782 N N . SER A 1 101 ? 0.460 -0.112 -0.349 1.00 91.94 101 SER A N 1
ATOM 783 C CA . SER A 1 101 ? -0.787 -0.199 -1.111 1.00 91.94 101 SER A CA 1
ATOM 784 C C . SER A 1 101 ? -2.036 -0.248 -0.224 1.00 91.94 101 SER A C 1
ATOM 786 O O . SER A 1 101 ? -3.027 0.394 -0.553 1.00 91.94 101 SER A O 1
ATOM 788 N N . VAL A 1 102 ? -1.996 -0.945 0.920 1.00 90.44 102 VAL A N 1
ATOM 789 C CA . VAL A 1 102 ? -3.135 -1.070 1.851 1.00 90.44 102 VAL A CA 1
ATOM 790 C C . VAL A 1 102 ? -3.457 0.262 2.529 1.00 90.44 102 VAL A C 1
ATOM 792 O O . VAL A 1 102 ? -4.629 0.581 2.709 1.00 90.44 102 VAL A O 1
ATOM 795 N N . ILE A 1 103 ? -2.443 1.070 2.853 1.00 92.12 103 ILE A N 1
ATOM 796 C CA . ILE A 1 103 ? -2.634 2.431 3.392 1.00 92.12 103 ILE A CA 1
ATOM 797 C C . ILE A 1 103 ? -2.839 3.495 2.293 1.00 92.12 103 ILE A C 1
ATOM 799 O O . ILE A 1 103 ? -2.811 4.693 2.582 1.00 92.12 103 ILE A O 1
ATOM 803 N N . ASN A 1 104 ? -3.017 3.056 1.041 1.00 92.44 104 ASN A N 1
ATOM 804 C CA . ASN A 1 104 ? -3.159 3.874 -0.163 1.00 92.44 104 ASN A CA 1
ATOM 805 C C . ASN A 1 104 ? -2.043 4.926 -0.337 1.00 92.44 104 ASN A C 1
ATOM 807 O O . ASN A 1 104 ? -2.307 6.059 -0.736 1.00 92.44 104 ASN A O 1
ATOM 811 N N . ASP A 1 105 ? -0.791 4.580 -0.016 1.00 94.19 105 ASP A N 1
ATOM 812 C CA . ASP A 1 105 ? 0.362 5.471 -0.182 1.00 94.19 105 ASP A CA 1
ATOM 813 C C . ASP A 1 105 ? 1.079 5.232 -1.514 1.00 94.19 105 ASP A C 1
ATOM 815 O O . ASP A 1 105 ? 1.987 4.403 -1.643 1.00 94.19 105 ASP A O 1
ATOM 819 N N . LEU A 1 106 ? 0.639 5.974 -2.531 1.00 94.56 106 LEU A N 1
ATOM 820 C CA . LEU A 1 106 ? 1.118 5.840 -3.900 1.00 94.56 106 LEU A CA 1
ATOM 821 C C . LEU A 1 106 ? 2.552 6.355 -4.066 1.00 94.56 106 LEU A C 1
ATOM 823 O O . LEU A 1 106 ? 3.338 5.724 -4.779 1.00 94.56 106 LEU A O 1
ATOM 827 N N . THR A 1 107 ? 2.929 7.437 -3.374 1.00 94.50 107 THR A N 1
ATOM 828 C CA . THR A 1 107 ? 4.330 7.892 -3.336 1.00 94.50 107 THR A CA 1
ATOM 829 C C . THR A 1 107 ? 5.236 6.798 -2.787 1.00 94.50 107 THR A C 1
ATOM 831 O O . THR A 1 107 ? 6.320 6.556 -3.323 1.00 94.50 107 THR A O 1
ATOM 834 N N . LEU A 1 108 ? 4.830 6.129 -1.711 1.00 93.88 108 LEU A N 1
ATOM 835 C CA . LEU A 1 108 ? 5.656 5.104 -1.093 1.00 93.88 108 LEU A CA 1
ATOM 836 C C . LEU A 1 108 ? 5.775 3.864 -1.980 1.00 93.88 108 LEU A C 1
ATOM 838 O O . LEU A 1 108 ? 6.882 3.348 -2.139 1.00 93.88 108 LEU A O 1
ATOM 842 N N . CYS A 1 109 ? 4.687 3.446 -2.634 1.00 93.94 109 CYS A N 1
ATOM 843 C CA . CYS A 1 109 ? 4.718 2.409 -3.671 1.00 93.94 109 CYS A CA 1
ATOM 844 C C . CYS A 1 109 ? 5.715 2.751 -4.790 1.00 93.94 109 CYS A C 1
ATOM 846 O O . CYS A 1 109 ? 6.539 1.912 -5.154 1.00 93.94 109 CYS A O 1
ATOM 848 N N . PHE A 1 110 ? 5.689 3.989 -5.294 1.00 93.56 110 PHE A N 1
ATOM 849 C CA . PHE A 1 110 ? 6.640 4.482 -6.293 1.00 93.56 110 PHE A CA 1
ATOM 850 C C . PHE A 1 110 ? 8.094 4.392 -5.796 1.00 93.56 110 PHE A C 1
ATOM 852 O O . PHE A 1 110 ? 8.931 3.769 -6.447 1.00 93.56 110 PHE A O 1
ATOM 859 N N . ARG A 1 111 ? 8.379 4.903 -4.591 1.00 91.75 111 ARG A N 1
ATOM 860 C CA . ARG A 1 111 ? 9.723 4.860 -3.984 1.00 91.75 111 ARG A CA 1
ATOM 861 C C . ARG A 1 111 ? 10.242 3.439 -3.774 1.00 91.75 111 ARG A C 1
ATOM 863 O O . ARG A 1 111 ? 11.443 3.209 -3.873 1.00 91.75 111 ARG A O 1
ATOM 870 N N . ILE A 1 112 ? 9.366 2.485 -3.463 1.00 91.88 112 ILE A N 1
ATOM 871 C CA . ILE A 1 112 ? 9.740 1.071 -3.316 1.00 91.88 112 ILE A CA 1
ATOM 872 C C . ILE A 1 112 ? 10.188 0.495 -4.661 1.00 91.88 112 ILE A C 1
ATOM 874 O O . ILE A 1 112 ? 11.220 -0.172 -4.714 1.00 91.88 112 ILE A O 1
ATOM 878 N N . ILE A 1 113 ? 9.449 0.775 -5.738 1.00 90.12 113 ILE A N 1
ATOM 879 C CA . ILE A 1 113 ? 9.812 0.330 -7.090 1.00 90.12 113 ILE A CA 1
ATOM 880 C C . ILE A 1 113 ? 11.176 0.908 -7.495 1.00 90.12 113 ILE A C 1
ATOM 882 O O . ILE A 1 113 ? 12.028 0.163 -7.973 1.00 90.12 113 ILE A O 1
ATOM 886 N N . GLU A 1 114 ? 11.405 2.203 -7.263 1.00 88.75 114 GLU A N 1
ATOM 887 C CA . GLU A 1 114 ? 12.677 2.858 -7.597 1.00 88.75 114 GLU A CA 1
ATOM 888 C C . GLU A 1 114 ? 13.852 2.359 -6.754 1.00 88.75 114 GLU A C 1
ATOM 890 O O . GLU A 1 114 ? 14.953 2.167 -7.265 1.00 88.75 114 GLU A O 1
ATOM 895 N N . LYS A 1 115 ? 13.637 2.151 -5.450 1.00 88.75 115 LYS A N 1
ATOM 896 C CA . LYS A 1 115 ? 14.707 1.751 -4.532 1.00 88.75 115 LYS A CA 1
ATOM 897 C C . LYS A 1 115 ? 15.168 0.311 -4.752 1.00 88.75 115 LYS A C 1
ATOM 899 O O . LYS A 1 115 ? 16.332 0.003 -4.495 1.00 88.75 115 LYS A O 1
ATOM 904 N N . PHE A 1 116 ? 14.269 -0.571 -5.179 1.00 86.75 116 PHE A N 1
ATOM 905 C CA . PHE A 1 116 ? 14.538 -2.002 -5.296 1.00 86.75 116 PHE A CA 1
ATOM 906 C C . PHE A 1 116 ? 14.349 -2.497 -6.738 1.00 86.75 116 PHE A C 1
ATOM 908 O O . PHE A 1 116 ? 13.524 -3.376 -6.964 1.00 86.75 116 PHE A O 1
ATOM 915 N N . PRO A 1 117 ? 15.090 -1.981 -7.734 1.00 79.94 117 PRO A N 1
ATOM 916 C CA . PRO A 1 117 ? 14.881 -2.358 -9.129 1.00 79.94 117 PRO A CA 1
ATOM 917 C C . PRO A 1 117 ? 15.075 -3.866 -9.337 1.00 79.94 117 PRO A C 1
ATOM 919 O O . PRO A 1 117 ? 15.979 -4.480 -8.769 1.00 79.94 117 PRO A O 1
ATOM 922 N N . GLY A 1 118 ? 14.207 -4.478 -10.148 1.00 69.19 118 GLY A N 1
ATOM 923 C CA . GLY A 1 118 ? 14.276 -5.911 -10.445 1.00 69.19 118 GLY A CA 1
ATOM 924 C C . GLY A 1 118 ? 13.892 -6.844 -9.290 1.00 69.19 118 GLY A C 1
ATOM 925 O O . GLY A 1 118 ? 14.102 -8.053 -9.411 1.00 69.19 118 GLY A O 1
ATOM 926 N N . TRP A 1 119 ? 13.322 -6.333 -8.187 1.00 75.31 119 TRP A N 1
ATOM 927 C CA . TRP A 1 119 ? 12.719 -7.209 -7.180 1.00 75.31 119 TRP A CA 1
ATOM 928 C C . TRP A 1 119 ? 11.630 -8.076 -7.817 1.00 75.31 119 TRP A C 1
ATOM 930 O O . TRP A 1 119 ? 10.966 -7.668 -8.761 1.00 75.31 119 TRP A O 1
ATOM 940 N N . THR A 1 120 ? 11.458 -9.301 -7.334 1.00 66.75 120 THR A N 1
ATOM 941 C CA . THR A 1 120 ? 10.402 -10.188 -7.834 1.00 66.75 120 THR A CA 1
ATOM 942 C C . THR A 1 120 ? 9.538 -10.635 -6.670 1.00 66.75 120 THR A C 1
ATOM 944 O O . THR A 1 120 ? 9.980 -10.618 -5.517 1.00 66.75 120 THR A O 1
ATOM 947 N N . TRP A 1 121 ? 8.304 -11.055 -6.950 1.00 64.06 121 TRP A N 1
ATOM 948 C CA . TRP A 1 121 ? 7.416 -11.562 -5.902 1.00 64.06 121 TRP A CA 1
ATOM 949 C C . TRP A 1 121 ? 7.933 -12.842 -5.226 1.00 64.06 121 TRP A C 1
ATOM 951 O O . TRP A 1 121 ? 7.488 -13.188 -4.130 1.00 64.06 121 TRP A O 1
ATOM 961 N N . THR A 1 122 ? 8.873 -13.541 -5.864 1.00 53.97 122 THR A N 1
ATOM 962 C CA . THR A 1 122 ? 9.498 -14.765 -5.363 1.00 53.97 122 THR A CA 1
ATOM 963 C C . THR A 1 122 ? 10.974 -14.553 -5.034 1.00 53.97 122 THR A C 1
ATOM 965 O O . THR A 1 122 ? 11.650 -13.703 -5.599 1.00 53.97 122 THR A O 1
ATOM 968 N N . ASN A 1 123 ? 11.516 -15.356 -4.122 1.00 44.34 123 ASN A N 1
ATOM 969 C CA . ASN A 1 123 ? 12.962 -15.412 -3.927 1.00 44.34 123 ASN A CA 1
ATOM 970 C C . ASN A 1 123 ? 13.590 -16.085 -5.173 1.00 44.34 123 ASN A C 1
ATOM 972 O O . ASN A 1 123 ? 13.153 -17.197 -5.495 1.00 44.34 123 ASN A O 1
ATOM 976 N N . PRO A 1 124 ? 14.554 -15.466 -5.887 1.00 41.56 124 PRO A N 1
ATOM 977 C CA . PRO A 1 124 ? 15.124 -16.012 -7.129 1.00 41.56 124 PRO A CA 1
ATOM 978 C C . PRO A 1 124 ? 15.752 -17.411 -6.980 1.00 41.56 124 PRO A C 1
ATOM 980 O O . PRO A 1 124 ? 15.878 -18.126 -7.970 1.00 41.56 124 PRO A O 1
ATOM 983 N N . ASP A 1 125 ? 16.048 -17.853 -5.752 1.00 39.44 125 ASP A N 1
ATOM 984 C CA . ASP A 1 125 ? 16.531 -19.212 -5.452 1.00 39.44 125 ASP A CA 1
ATOM 985 C C . ASP A 1 125 ? 15.478 -20.325 -5.616 1.00 39.44 125 ASP A C 1
ATOM 987 O O . ASP A 1 125 ? 15.803 -21.515 -5.582 1.00 39.44 125 ASP A O 1
ATOM 991 N N . ARG A 1 126 ? 14.197 -19.992 -5.824 1.00 39.84 126 ARG A N 1
ATOM 992 C CA . ARG A 1 126 ? 13.177 -20.991 -6.172 1.00 39.84 126 ARG A CA 1
ATOM 993 C C . ARG A 1 126 ? 13.097 -21.144 -7.685 1.00 39.84 126 ARG A C 1
ATOM 995 O O . ARG A 1 126 ? 12.196 -20.620 -8.332 1.00 39.84 126 ARG A O 1
ATOM 1002 N N . SER A 1 127 ? 13.983 -21.981 -8.212 1.00 34.91 127 SER A N 1
ATOM 1003 C CA . SER A 1 127 ? 14.007 -22.588 -9.555 1.00 34.91 127 SER A CA 1
ATOM 1004 C C . SER A 1 127 ? 12.738 -23.383 -9.954 1.00 34.91 127 SER A C 1
ATOM 1006 O O . SER A 1 127 ? 12.807 -24.353 -10.704 1.00 34.91 127 SER A O 1
ATOM 1008 N N . ARG A 1 128 ? 11.550 -23.007 -9.458 1.00 39.66 128 ARG A N 1
ATOM 1009 C CA . ARG A 1 128 ? 10.276 -23.725 -9.641 1.00 39.66 128 ARG A CA 1
ATOM 1010 C C . ARG A 1 128 ? 9.146 -22.927 -10.293 1.00 39.66 128 ARG A C 1
ATOM 1012 O O . ARG A 1 128 ? 8.058 -23.477 -10.420 1.00 39.66 128 ARG A O 1
ATOM 1019 N N . VAL A 1 129 ? 9.360 -21.700 -10.765 1.00 43.03 129 VAL A N 1
ATOM 1020 C CA . VAL A 1 129 ? 8.302 -20.943 -11.470 1.00 43.03 129 VAL A CA 1
ATOM 1021 C C . VAL A 1 129 ? 8.585 -20.853 -12.973 1.00 43.03 129 VAL A C 1
ATOM 1023 O O . VAL A 1 129 ? 8.545 -19.795 -13.579 1.00 43.03 129 VAL A O 1
ATOM 1026 N N . LEU A 1 130 ? 8.855 -22.009 -13.583 1.00 42.28 130 LEU A N 1
ATOM 1027 C CA . LEU A 1 130 ? 8.549 -22.266 -14.994 1.00 42.28 130 LEU A CA 1
ATOM 1028 C C . LEU A 1 130 ? 7.266 -23.107 -15.051 1.00 42.28 130 LEU A C 1
ATOM 1030 O O . LEU A 1 130 ? 7.247 -24.197 -15.619 1.00 42.28 130 LEU A O 1
ATOM 1034 N N . GLN A 1 131 ? 6.203 -22.663 -14.372 1.00 43.75 131 GLN A N 1
ATOM 1035 C CA . GLN A 1 131 ? 4.897 -23.269 -14.614 1.00 43.75 131 GLN A CA 1
ATOM 1036 C C . GLN A 1 131 ? 4.361 -22.739 -15.949 1.00 43.75 131 GLN A C 1
ATOM 1038 O O . GLN A 1 131 ? 4.479 -21.537 -16.202 1.00 43.75 131 GLN A O 1
ATOM 1043 N N . PRO A 1 132 ? 3.816 -23.613 -16.815 1.00 40.97 132 PRO A N 1
ATOM 1044 C CA . PRO A 1 132 ? 3.268 -23.201 -18.098 1.00 40.97 132 PRO A CA 1
ATOM 1045 C C . PRO A 1 132 ? 2.168 -22.170 -17.862 1.00 40.97 132 PRO A C 1
ATOM 1047 O O . PRO A 1 132 ? 1.238 -22.406 -17.089 1.00 40.97 132 PRO A O 1
ATOM 1050 N N . GLN A 1 133 ? 2.297 -21.012 -18.507 1.00 47.12 133 GLN A N 1
ATOM 1051 C CA . GLN A 1 133 ? 1.256 -20.002 -18.444 1.00 47.12 133 GLN A CA 1
ATOM 1052 C C . GLN A 1 133 ? -0.025 -20.550 -19.104 1.00 47.12 133 GLN A C 1
ATOM 1054 O O . GLN A 1 133 ? 0.060 -21.236 -20.131 1.00 47.12 133 GLN A O 1
ATOM 1059 N N . PRO A 1 134 ? -1.217 -20.287 -18.539 1.00 44.97 134 PRO A N 1
ATOM 1060 C CA . PRO A 1 134 ? -2.465 -20.618 -19.215 1.00 44.97 134 PRO A CA 1
ATOM 1061 C C . PRO A 1 134 ? -2.503 -19.929 -20.587 1.00 44.97 134 PRO A C 1
ATOM 1063 O O . PRO A 1 134 ? -2.081 -18.781 -20.723 1.00 44.97 134 PRO A O 1
ATOM 1066 N N . HIS A 1 135 ? -2.981 -20.640 -21.614 1.00 33.72 135 HIS A N 1
ATOM 1067 C CA . HIS A 1 135 ? -3.069 -20.104 -22.976 1.00 33.72 135 HIS A CA 1
ATOM 1068 C C . HIS A 1 135 ? -3.841 -18.773 -22.983 1.00 33.72 135 HIS A C 1
ATOM 1070 O O . HIS A 1 135 ? -4.962 -18.708 -22.480 1.00 33.72 135 HIS A O 1
ATOM 1076 N N . GLY A 1 136 ? -3.230 -17.722 -23.541 1.00 39.84 136 GLY A N 1
ATOM 1077 C CA . GLY A 1 136 ? -3.779 -16.359 -23.574 1.00 39.84 136 GLY A CA 1
ATOM 1078 C C . GLY A 1 136 ? -3.242 -15.411 -22.493 1.00 39.84 136 GLY A C 1
ATOM 1079 O O . GLY A 1 136 ? -3.562 -14.224 -22.520 1.00 39.84 136 GLY A O 1
ATOM 1080 N N . ALA A 1 137 ? -2.412 -15.890 -21.562 1.00 42.53 137 ALA A N 1
ATOM 1081 C CA . ALA A 1 137 ? -1.619 -15.010 -20.711 1.00 42.53 137 ALA A CA 1
ATOM 1082 C C . ALA A 1 137 ? -0.528 -14.317 -21.548 1.00 42.53 137 ALA A C 1
ATOM 1084 O O . ALA A 1 137 ? 0.114 -14.939 -22.391 1.00 42.53 137 ALA A O 1
ATOM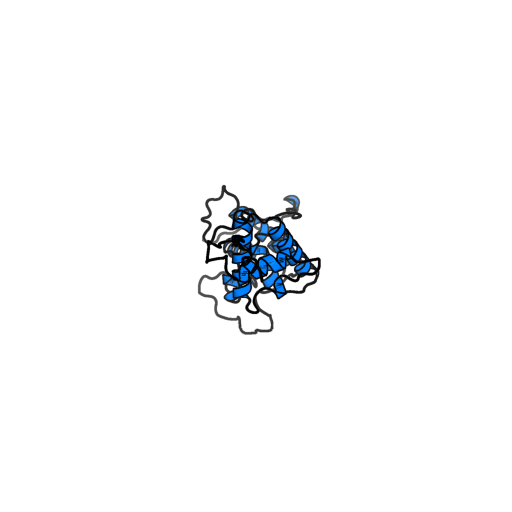 1085 N N . SER A 1 138 ? -0.374 -13.006 -21.347 1.00 39.66 138 SER A N 1
ATOM 1086 C CA . SER A 1 138 ? 0.617 -12.185 -22.046 1.00 39.66 138 SER A CA 1
ATOM 1087 C C . SER A 1 138 ? 2.025 -12.758 -21.851 1.00 39.66 138 SER A C 1
ATOM 1089 O O . SER A 1 138 ? 2.460 -12.920 -20.713 1.00 39.66 138 SER A O 1
ATOM 1091 N N . GLU A 1 139 ? 2.758 -12.980 -22.949 1.00 41.28 139 GLU A N 1
ATOM 1092 C CA . GLU A 1 139 ? 4.174 -13.399 -22.958 1.00 41.28 139 GLU A CA 1
ATOM 1093 C C . GLU A 1 139 ? 5.128 -12.361 -22.328 1.00 41.28 139 GLU A C 1
ATOM 1095 O O . GLU A 1 139 ? 6.347 -12.536 -22.339 1.00 41.28 139 GLU A O 1
ATOM 1100 N N . ALA A 1 140 ? 4.598 -11.264 -21.776 1.00 41.84 140 ALA A N 1
ATOM 1101 C CA . ALA A 1 140 ? 5.385 -10.267 -21.078 1.00 41.84 140 ALA A CA 1
ATOM 1102 C C . ALA A 1 140 ? 6.159 -10.925 -19.915 1.00 41.84 140 ALA A C 1
ATOM 1104 O O . ALA A 1 140 ? 5.545 -11.546 -19.038 1.00 41.84 140 ALA A O 1
ATOM 1105 N N . PRO A 1 141 ? 7.496 -10.769 -19.858 1.00 45.22 141 PRO A N 1
ATOM 1106 C CA . PRO A 1 141 ? 8.332 -11.290 -18.785 1.00 45.22 141 PRO A CA 1
ATOM 1107 C C . PRO A 1 141 ? 8.128 -10.423 -17.547 1.00 45.22 141 PRO A C 1
ATOM 1109 O O . PRO A 1 141 ? 8.980 -9.629 -17.163 1.00 45.22 141 PRO A O 1
ATOM 1112 N N . SER A 1 142 ? 6.958 -10.502 -16.931 1.00 48.88 142 SER A N 1
ATOM 1113 C CA . SER A 1 142 ? 6.667 -9.668 -15.787 1.00 48.88 142 SER A CA 1
ATOM 1114 C C . SER A 1 142 ? 6.869 -10.497 -14.528 1.00 48.88 142 SER A C 1
ATOM 1116 O O . SER A 1 142 ? 5.976 -11.148 -13.996 1.00 48.88 142 SER A O 1
ATOM 1118 N N . ILE A 1 143 ? 8.090 -10.377 -14.008 1.00 49.09 143 ILE A N 1
ATOM 1119 C CA . ILE A 1 143 ? 8.477 -10.643 -12.612 1.00 49.09 143 ILE A CA 1
ATOM 1120 C C . ILE A 1 143 ? 7.534 -9.980 -11.578 1.00 49.09 143 ILE A C 1
ATOM 1122 O O . ILE A 1 143 ? 7.611 -10.290 -10.389 1.00 49.09 143 ILE A O 1
ATOM 1126 N N . PHE A 1 144 ? 6.618 -9.118 -12.048 1.00 51.12 144 PHE A N 1
ATOM 1127 C CA . PHE A 1 144 ? 5.563 -8.457 -11.292 1.00 51.12 144 PHE A CA 1
ATOM 1128 C C . PHE A 1 144 ? 4.131 -8.902 -11.614 1.00 51.12 144 PHE A C 1
ATOM 1130 O O . PHE A 1 144 ? 3.212 -8.341 -11.012 1.00 51.12 144 PHE A O 1
ATOM 1137 N N . LEU A 1 145 ? 3.890 -9.899 -12.478 1.00 58.72 145 LEU A N 1
ATOM 1138 C CA . LEU A 1 145 ? 2.541 -10.462 -12.587 1.00 58.72 145 LEU A CA 1
A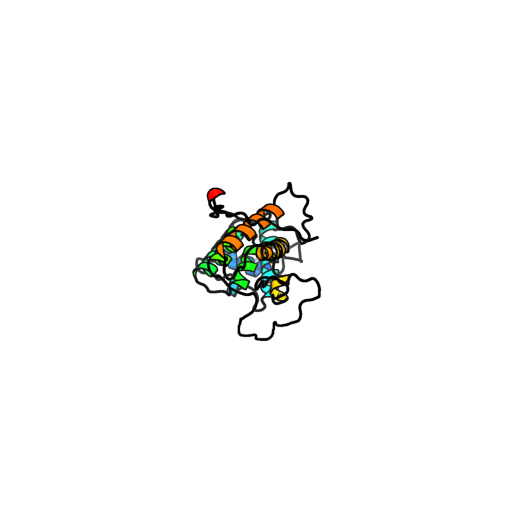TOM 1139 C C . LEU A 1 145 ? 2.167 -11.014 -11.216 1.00 58.72 145 LEU A C 1
ATOM 1141 O O . LEU A 1 145 ? 2.867 -11.863 -10.660 1.00 58.72 145 LEU A O 1
ATOM 1145 N N . THR A 1 146 ? 1.049 -10.548 -10.671 1.00 56.66 146 THR A N 1
ATOM 1146 C CA . THR A 1 146 ? 0.533 -11.035 -9.387 1.00 56.66 146 THR A CA 1
ATOM 1147 C C . THR A 1 146 ? 0.163 -12.520 -9.441 1.00 56.66 146 THR A C 1
ATOM 1149 O O . THR A 1 146 ? 0.065 -13.163 -8.401 1.00 56.66 146 THR A O 1
ATOM 1152 N N . SER A 1 147 ? 0.043 -13.104 -10.640 1.00 55.34 147 SER A N 1
ATOM 1153 C CA . SER A 1 147 ? -0.064 -14.553 -10.855 1.00 55.34 147 SER A CA 1
ATOM 1154 C C . SER A 1 147 ? 1.203 -15.331 -10.472 1.00 55.34 147 SER A C 1
ATOM 1156 O O . SER A 1 147 ? 1.112 -16.519 -10.173 1.00 55.34 147 SER A O 1
ATOM 1158 N N . HIS A 1 148 ? 2.372 -14.684 -10.463 1.00 56.69 148 HIS A N 1
ATOM 1159 C CA . HIS A 1 148 ? 3.634 -15.255 -9.983 1.00 56.69 148 HIS A CA 1
ATOM 1160 C C . HIS A 1 148 ? 3.912 -14.928 -8.512 1.00 56.69 148 HIS A C 1
ATOM 1162 O O . HIS A 1 148 ? 4.849 -15.477 -7.929 1.00 56.69 148 HIS A O 1
ATOM 1168 N N . ALA A 1 149 ? 3.111 -14.055 -7.897 1.00 63.31 149 ALA A N 1
ATOM 1169 C CA . ALA A 1 149 ? 3.201 -13.803 -6.472 1.00 63.31 149 ALA A CA 1
ATOM 1170 C C . ALA A 1 149 ? 2.623 -14.975 -5.674 1.00 63.31 149 ALA A C 1
ATOM 1172 O O . ALA A 1 149 ? 1.695 -15.658 -6.107 1.00 63.31 149 ALA A O 1
ATOM 1173 N N . GLY A 1 150 ? 3.187 -15.224 -4.488 1.00 62.97 150 GLY A N 1
ATOM 1174 C CA . GLY A 1 150 ? 2.576 -16.163 -3.551 1.00 62.97 150 GLY A CA 1
ATOM 1175 C C . GLY A 1 150 ? 1.132 -15.742 -3.274 1.00 62.97 150 GLY A C 1
ATOM 1176 O O . GLY A 1 150 ? 0.862 -14.550 -3.151 1.00 62.97 150 GLY A O 1
ATOM 1177 N N . PHE A 1 151 ? 0.213 -16.704 -3.164 1.00 66.69 151 PHE A N 1
ATOM 1178 C CA . PHE A 1 151 ? -1.215 -16.435 -2.953 1.00 66.69 151 PHE A CA 1
ATOM 1179 C C . PHE A 1 151 ? -1.472 -15.430 -1.817 1.00 66.69 151 PHE A C 1
ATOM 1181 O O . PHE A 1 151 ? -2.317 -14.547 -1.946 1.00 66.69 151 PHE A O 1
ATOM 1188 N N . ASP A 1 152 ? -0.677 -15.510 -0.750 1.00 62.41 152 ASP A N 1
ATOM 1189 C CA . ASP A 1 152 ? -0.738 -14.605 0.397 1.00 62.41 152 ASP A CA 1
ATOM 1190 C C . ASP A 1 152 ? -0.450 -13.135 0.044 1.00 62.41 152 ASP A C 1
ATOM 1192 O O . ASP A 1 152 ? -1.073 -12.230 0.596 1.00 62.41 152 ASP A O 1
ATOM 1196 N N . LEU A 1 153 ? 0.468 -12.892 -0.897 1.00 66.94 153 LEU A N 1
ATOM 1197 C CA . LEU A 1 153 ? 0.808 -11.560 -1.408 1.00 66.94 153 LEU A CA 1
ATOM 1198 C C . LEU A 1 153 ? -0.301 -11.008 -2.297 1.00 66.94 153 LEU A C 1
ATOM 1200 O O . LEU A 1 153 ? -0.711 -9.858 -2.137 1.00 66.94 153 LEU A O 1
ATOM 1204 N N . SER A 1 154 ? -0.826 -11.843 -3.192 1.00 70.75 154 SER A N 1
ATOM 1205 C CA . SER A 1 154 ? -1.907 -11.456 -4.099 1.00 70.75 154 SER A CA 1
ATOM 1206 C C . SER A 1 154 ? -3.212 -11.193 -3.353 1.00 70.75 154 SER A C 1
ATOM 1208 O O . SER A 1 154 ? -3.951 -10.295 -3.728 1.00 70.75 154 SER A O 1
ATOM 1210 N N . CYS A 1 155 ? -3.500 -11.919 -2.272 1.00 71.25 155 CYS A N 1
ATOM 1211 C CA . CYS A 1 155 ? -4.699 -11.670 -1.467 1.00 71.25 155 CYS A CA 1
ATOM 1212 C C . CYS A 1 155 ? -4.573 -10.446 -0.551 1.00 71.25 155 CYS A C 1
ATOM 1214 O O . CYS A 1 155 ? -5.588 -9.873 -0.166 1.00 71.25 155 CYS A O 1
ATOM 1216 N N . GLY A 1 156 ? -3.349 -10.054 -0.184 1.00 75.50 156 GLY A N 1
ATOM 1217 C CA . GLY A 1 156 ? -3.106 -8.912 0.697 1.00 75.50 156 GLY A CA 1
ATOM 1218 C C . GLY A 1 156 ? -3.148 -7.549 0.003 1.00 75.50 156 GLY A C 1
ATOM 1219 O O . GLY A 1 156 ? -3.371 -6.537 0.661 1.00 75.50 156 GLY A O 1
ATOM 1220 N N . MET A 1 157 ? -2.926 -7.504 -1.312 1.00 81.38 157 MET A N 1
ATOM 1221 C CA . MET A 1 157 ? -2.836 -6.259 -2.077 1.00 81.38 157 MET A CA 1
ATOM 1222 C C . MET A 1 157 ? -4.219 -5.790 -2.564 1.00 81.38 157 MET A C 1
ATOM 1224 O O . MET A 1 157 ? -4.964 -6.595 -3.124 1.00 81.38 157 MET A O 1
ATOM 1228 N N . PRO A 1 158 ? -4.568 -4.496 -2.463 1.00 85.00 158 PRO A N 1
ATOM 1229 C CA . PRO A 1 158 ? -5.788 -3.967 -3.069 1.00 85.00 158 PRO A CA 1
ATOM 1230 C C . PRO A 1 158 ? -5.802 -4.153 -4.591 1.00 85.00 158 PR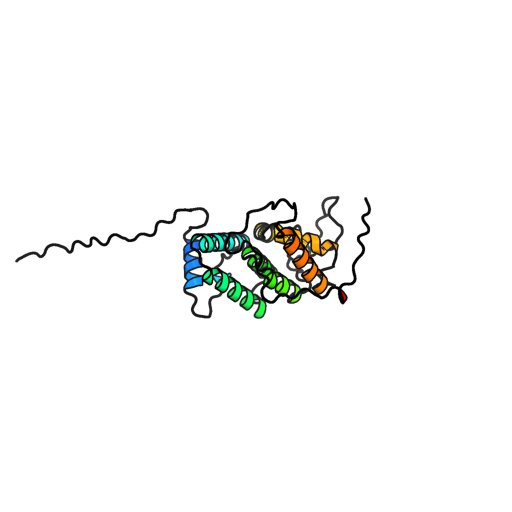O A C 1
ATOM 1232 O O . PRO A 1 158 ? -4.794 -3.928 -5.266 1.00 85.00 158 PRO A O 1
ATOM 1235 N N . TYR A 1 159 ? -6.950 -4.550 -5.147 1.00 82.12 159 TYR A N 1
ATOM 1236 C CA . TYR A 1 159 ? -7.086 -4.928 -6.561 1.00 82.12 159 TYR A CA 1
ATOM 1237 C C . TYR A 1 159 ? -6.632 -3.827 -7.531 1.00 82.12 159 TYR A C 1
ATOM 1239 O O . TYR A 1 159 ? -5.980 -4.114 -8.534 1.00 82.12 159 TYR A O 1
ATOM 1247 N N . GLN A 1 160 ? -6.911 -2.565 -7.204 1.00 85.25 160 GLN A N 1
ATOM 1248 C CA . GLN A 1 160 ? -6.517 -1.388 -7.979 1.00 85.25 160 GLN A CA 1
ATOM 1249 C C . GLN A 1 160 ? -4.996 -1.359 -8.205 1.00 85.25 160 GLN A C 1
ATOM 1251 O O . GLN A 1 160 ? -4.528 -1.138 -9.321 1.00 85.25 160 GLN A O 1
ATOM 1256 N N . TYR A 1 161 ? -4.224 -1.669 -7.161 1.00 88.00 161 TYR A N 1
ATOM 1257 C CA . TYR A 1 161 ? -2.764 -1.719 -7.208 1.00 88.00 161 TYR A CA 1
ATOM 1258 C C . TYR A 1 161 ? -2.260 -2.949 -7.972 1.00 88.00 161 TYR A C 1
ATOM 1260 O O . TYR A 1 161 ? -1.331 -2.832 -8.773 1.00 88.00 161 TYR A O 1
ATOM 1268 N N . GLN A 1 162 ? -2.908 -4.108 -7.805 1.00 83.44 162 GLN A N 1
ATOM 1269 C CA . GLN A 1 162 ? -2.586 -5.318 -8.578 1.00 83.44 162 GLN A CA 1
ATOM 1270 C C . GLN A 1 162 ? -2.753 -5.091 -10.080 1.00 83.44 162 GLN A C 1
ATOM 1272 O O . GLN A 1 162 ? -1.892 -5.452 -10.891 1.00 83.44 162 GLN A O 1
ATOM 1277 N N . TRP A 1 163 ? -3.880 -4.484 -10.447 1.00 81.69 163 TRP A N 1
ATOM 1278 C CA . TRP A 1 163 ? -4.216 -4.186 -11.825 1.00 81.69 163 TRP A CA 1
ATOM 1279 C C . TRP A 1 163 ? -3.249 -3.155 -12.401 1.00 81.69 163 TRP A C 1
ATOM 1281 O O . TRP A 1 163 ? -2.700 -3.386 -13.476 1.00 81.69 163 TRP A O 1
ATOM 1291 N N . ALA A 1 164 ? -2.950 -2.076 -11.672 1.00 87.12 164 ALA A N 1
ATOM 1292 C CA . ALA A 1 164 ? -1.986 -1.072 -12.113 1.00 87.12 164 ALA A CA 1
ATOM 1293 C C . ALA A 1 164 ? -0.587 -1.660 -12.359 1.00 87.12 164 ALA A C 1
ATOM 1295 O O . ALA A 1 164 ? 0.005 -1.394 -13.405 1.00 87.12 164 ALA A O 1
ATOM 1296 N N . MET A 1 165 ? -0.092 -2.514 -11.456 1.00 85.31 165 MET A N 1
ATOM 1297 C CA . MET A 1 165 ? 1.195 -3.210 -11.614 1.00 85.31 165 MET A CA 1
ATOM 1298 C C . MET A 1 165 ? 1.218 -4.090 -12.866 1.00 85.31 165 MET A C 1
ATOM 1300 O O . MET A 1 165 ? 2.140 -4.008 -13.680 1.00 85.31 165 MET A O 1
ATOM 1304 N N . THR A 1 166 ? 0.168 -4.891 -13.052 1.00 78.88 166 THR A N 1
ATOM 1305 C CA . THR A 1 166 ? 0.024 -5.784 -14.211 1.00 78.88 166 THR A CA 1
ATOM 1306 C C . THR A 1 166 ? -0.079 -5.001 -15.517 1.00 78.88 166 THR A C 1
ATOM 1308 O O . THR A 1 166 ? 0.440 -5.416 -16.546 1.00 78.88 166 THR A O 1
ATOM 1311 N N . ARG A 1 167 ? -0.754 -3.849 -15.509 1.00 81.12 167 ARG A N 1
ATOM 1312 C CA . ARG A 1 167 ? -0.918 -3.022 -16.707 1.00 81.12 167 ARG A CA 1
ATOM 1313 C C . ARG A 1 167 ? 0.348 -2.248 -17.041 1.00 81.12 167 ARG A C 1
ATOM 1315 O O . ARG A 1 167 ? 0.660 -2.139 -18.221 1.00 81.12 167 ARG A O 1
ATOM 1322 N N . ALA A 1 168 ? 1.083 -1.744 -16.052 1.00 84.38 168 ALA A N 1
ATOM 1323 C CA . ALA A 1 168 ? 2.352 -1.053 -16.272 1.00 84.38 168 ALA A CA 1
ATOM 1324 C C . ALA A 1 168 ? 3.406 -1.973 -16.908 1.00 84.38 168 ALA A C 1
ATOM 1326 O O . ALA A 1 168 ? 4.153 -1.533 -17.783 1.00 84.38 168 ALA A O 1
ATOM 1327 N N . SER A 1 169 ? 3.413 -3.260 -16.545 1.00 78.88 169 SER A N 1
ATOM 1328 C CA . SER A 1 169 ? 4.394 -4.229 -17.053 1.00 78.88 169 SER A CA 1
ATOM 1329 C C . SER A 1 169 ? 4.193 -4.628 -18.515 1.00 78.88 169 SER A C 1
ATOM 1331 O O . SER A 1 169 ? 5.096 -5.197 -19.120 1.00 78.88 169 SER A O 1
ATOM 1333 N N . LEU A 1 170 ? 3.043 -4.293 -19.109 1.00 77.31 170 LEU A N 1
ATOM 1334 C CA . LEU A 1 170 ? 2.817 -4.429 -20.550 1.00 77.31 170 LEU A CA 1
ATOM 1335 C C . LEU A 1 170 ? 3.570 -3.368 -21.367 1.00 77.31 170 LEU A C 1
ATOM 1337 O O . LEU A 1 170 ? 3.736 -3.545 -22.570 1.00 77.31 170 LEU A O 1
ATOM 1341 N N . TYR A 1 171 ? 3.983 -2.262 -20.740 1.00 79.88 171 TYR A N 1
ATOM 1342 C CA . TYR A 1 171 ? 4.645 -1.145 -21.423 1.00 79.88 171 TYR A CA 1
ATOM 1343 C C . TYR A 1 171 ? 6.152 -1.122 -21.197 1.00 79.88 171 TYR A C 1
ATOM 1345 O O . TYR A 1 171 ? 6.891 -0.782 -22.115 1.00 79.88 171 TYR A O 1
ATOM 1353 N N . TYR A 1 172 ? 6.591 -1.439 -19.980 1.00 82.88 172 TYR A N 1
ATOM 1354 C CA . TYR A 1 172 ? 7.983 -1.302 -19.566 1.00 82.88 172 TYR A CA 1
ATOM 1355 C C . TYR A 1 172 ? 8.418 -2.529 -18.776 1.00 82.88 172 TYR A C 1
ATOM 1357 O O . TYR A 1 172 ? 7.689 -2.986 -17.894 1.00 82.88 172 TYR A O 1
ATOM 1365 N N . ASP A 1 173 ? 9.617 -3.035 -19.073 1.00 75.69 173 ASP A N 1
ATOM 1366 C CA . ASP A 1 173 ? 10.236 -4.123 -18.315 1.00 75.69 173 ASP A CA 1
ATOM 1367 C C . ASP A 1 173 ? 10.721 -3.568 -16.964 1.00 75.69 173 ASP A C 1
ATOM 1369 O O . ASP A 1 173 ? 11.674 -2.792 -16.926 1.00 75.69 173 ASP A O 1
ATOM 1373 N N . PRO A 1 174 ? 10.121 -3.959 -15.834 1.00 75.06 174 PRO A N 1
ATOM 1374 C CA . PRO A 1 174 ? 10.452 -3.401 -14.525 1.00 75.06 174 PRO A CA 1
ATOM 1375 C C . PRO A 1 174 ? 11.842 -3.810 -14.006 1.00 75.06 174 PRO A C 1
ATOM 1377 O O . PRO A 1 174 ? 12.298 -3.270 -13.001 1.00 75.06 174 PRO A O 1
ATOM 1380 N N . SER A 1 175 ? 12.534 -4.744 -14.671 1.00 75.00 175 SER A N 1
ATOM 1381 C CA . SER A 1 175 ? 13.935 -5.077 -14.376 1.00 75.00 175 SER A CA 1
ATOM 1382 C C . SER A 1 175 ? 14.946 -4.211 -15.138 1.00 75.00 175 SER A C 1
ATOM 1384 O O . SER A 1 175 ? 16.092 -4.098 -14.709 1.00 75.00 175 SER A O 1
ATOM 1386 N N . LYS A 1 176 ? 14.536 -3.587 -16.251 1.00 77.44 176 LYS A N 1
ATOM 1387 C CA . LYS A 1 176 ? 15.422 -2.821 -17.153 1.00 77.44 176 LYS A CA 1
ATOM 1388 C C . LYS A 1 176 ? 15.051 -1.346 -17.260 1.00 77.44 176 LYS A C 1
ATOM 1390 O O . LYS A 1 176 ? 15.920 -0.498 -17.398 1.00 77.44 176 LYS A O 1
ATOM 1395 N N . GLU A 1 177 ? 13.762 -1.050 -17.197 1.00 83.06 177 GLU A N 1
ATOM 1396 C CA . GLU A 1 177 ? 13.151 0.267 -17.368 1.00 83.06 177 GLU A CA 1
ATOM 1397 C C . GLU A 1 177 ? 12.337 0.642 -16.118 1.00 83.06 177 GLU A C 1
ATOM 1399 O O . GLU A 1 177 ? 11.221 1.156 -16.216 1.00 83.06 177 GLU A O 1
ATOM 1404 N N . TYR A 1 178 ? 12.889 0.362 -14.931 1.00 85.38 178 TYR A N 1
ATOM 1405 C CA . TYR A 1 178 ? 12.194 0.485 -13.645 1.00 85.38 178 TYR A CA 1
ATOM 1406 C C . TYR A 1 178 ? 11.635 1.895 -13.381 1.00 85.38 178 TYR A C 1
ATOM 1408 O O . TYR A 1 178 ? 10.526 2.007 -12.869 1.00 85.38 178 TYR A O 1
ATOM 1416 N N . GLU A 1 179 ? 12.327 2.964 -13.789 1.00 89.12 179 GLU A N 1
ATOM 1417 C CA . GLU A 1 179 ? 11.858 4.355 -13.623 1.00 89.12 179 GLU A CA 1
ATOM 1418 C C . GLU A 1 179 ? 10.609 4.634 -14.472 1.00 89.12 179 GLU A C 1
ATOM 1420 O O . GLU A 1 179 ? 9.587 5.116 -13.978 1.00 89.12 179 GLU A O 1
ATOM 1425 N N . LYS A 1 180 ? 10.647 4.257 -15.759 1.00 89.19 180 LYS A N 1
ATOM 1426 C CA . LYS A 1 180 ? 9.498 4.407 -16.666 1.00 89.19 180 LYS A CA 1
ATOM 1427 C C . LYS A 1 180 ? 8.324 3.549 -16.210 1.00 89.19 180 LYS A C 1
ATOM 1429 O O . LYS A 1 180 ? 7.180 4.001 -16.241 1.00 89.19 180 LYS A O 1
ATOM 1434 N N . PHE A 1 181 ? 8.609 2.329 -15.759 1.00 88.38 181 PHE A N 1
ATOM 1435 C CA . PHE A 1 181 ? 7.620 1.440 -15.166 1.00 88.38 181 PHE A CA 1
ATOM 1436 C C . PHE A 1 181 ? 6.968 2.072 -13.927 1.00 88.38 181 PHE A C 1
ATOM 1438 O O . PHE A 1 181 ? 5.742 2.101 -13.852 1.00 88.38 181 PHE A O 1
ATOM 1445 N N . ALA A 1 182 ? 7.755 2.627 -13.000 1.00 90.94 182 ALA A N 1
ATOM 1446 C CA . ALA A 1 182 ? 7.258 3.251 -11.774 1.00 90.94 182 ALA A CA 1
ATOM 1447 C C . ALA A 1 182 ? 6.320 4.429 -12.076 1.00 90.94 182 ALA A C 1
ATOM 1449 O O . ALA A 1 182 ? 5.216 4.501 -11.535 1.00 90.94 182 ALA A O 1
ATOM 1450 N N . HIS A 1 183 ? 6.704 5.310 -13.002 1.00 93.19 183 HIS A N 1
ATOM 1451 C CA . HIS A 1 183 ? 5.842 6.411 -13.439 1.00 93.19 183 HIS A CA 1
ATOM 1452 C C . HIS A 1 183 ? 4.579 5.923 -14.148 1.00 93.19 183 HIS A C 1
ATOM 1454 O O . HIS A 1 183 ? 3.491 6.437 -13.891 1.00 93.19 183 HIS A O 1
ATOM 1460 N N . LYS A 1 184 ? 4.689 4.900 -15.004 1.00 90.69 184 LYS A N 1
ATOM 1461 C CA . LYS A 1 184 ? 3.525 4.317 -15.679 1.00 90.69 184 LYS A CA 1
ATOM 1462 C C . LYS A 1 184 ? 2.556 3.675 -14.692 1.00 90.69 184 LYS A C 1
ATOM 1464 O O . LYS A 1 184 ? 1.348 3.793 -14.874 1.00 90.69 184 LYS A O 1
ATOM 1469 N N . PHE A 1 185 ? 3.074 3.018 -13.659 1.00 92.00 185 PHE A N 1
ATOM 1470 C CA . PHE A 1 185 ? 2.288 2.482 -12.557 1.00 92.00 185 PHE A CA 1
ATOM 1471 C C . PHE A 1 185 ? 1.519 3.598 -11.837 1.00 92.00 185 PHE A C 1
ATOM 1473 O O . PHE A 1 185 ? 0.299 3.492 -11.718 1.00 92.00 185 PHE A O 1
ATOM 1480 N N . VAL A 1 186 ? 2.188 4.693 -11.450 1.00 93.75 186 VAL A N 1
ATOM 1481 C CA . VAL A 1 186 ? 1.530 5.850 -10.814 1.00 93.75 186 VAL A CA 1
ATOM 1482 C C . VAL A 1 186 ? 0.441 6.433 -11.709 1.00 93.75 186 VAL A C 1
ATOM 1484 O O . VAL A 1 186 ? -0.678 6.637 -11.247 1.00 93.75 186 VAL A O 1
ATOM 1487 N N . ASP A 1 187 ? 0.733 6.633 -12.995 1.00 91.44 187 ASP A N 1
ATOM 1488 C CA . ASP A 1 187 ? -0.233 7.146 -13.969 1.00 91.44 187 ASP A CA 1
ATOM 1489 C C . ASP A 1 187 ? -1.480 6.261 -14.063 1.00 91.44 187 ASP A C 1
ATOM 1491 O O . ASP A 1 187 ? -2.600 6.765 -14.116 1.00 91.44 187 ASP A O 1
ATOM 1495 N N . ILE A 1 188 ? -1.307 4.937 -14.069 1.00 89.50 188 ILE A N 1
ATOM 1496 C CA . ILE A 1 188 ? -2.430 4.002 -14.133 1.00 89.50 188 ILE A CA 1
ATOM 1497 C C . ILE A 1 188 ? -3.238 4.027 -12.830 1.00 89.50 188 ILE A C 1
ATOM 1499 O O . ILE A 1 188 ? -4.463 4.045 -12.907 1.00 89.50 188 ILE A O 1
ATOM 1503 N N . VAL A 1 189 ? -2.600 4.073 -11.653 1.00 90.50 189 VAL A N 1
ATOM 1504 C CA . VAL A 1 189 ? -3.329 4.213 -10.377 1.00 90.50 189 VAL A CA 1
ATOM 1505 C C . VAL A 1 189 ? -4.127 5.516 -10.360 1.00 90.50 189 VAL A C 1
ATOM 1507 O O . VAL A 1 189 ? -5.310 5.493 -10.048 1.00 90.50 189 VAL A O 1
ATOM 1510 N N . GLN A 1 190 ? -3.532 6.637 -10.767 1.00 89.31 190 GLN A N 1
ATOM 1511 C CA . GLN A 1 190 ? -4.244 7.915 -10.849 1.00 89.31 190 GLN A CA 1
ATOM 1512 C C . GLN A 1 190 ? -5.460 7.848 -11.779 1.00 89.31 190 GLN A C 1
ATOM 1514 O O . GLN A 1 190 ? -6.503 8.383 -11.430 1.00 89.31 190 GLN A O 1
ATOM 1519 N N . ILE A 1 191 ? -5.356 7.148 -12.915 1.00 86.56 191 ILE A N 1
ATOM 1520 C CA . ILE A 1 191 ? -6.494 6.916 -13.817 1.00 86.56 191 ILE A CA 1
ATOM 1521 C C . ILE A 1 191 ? -7.588 6.097 -13.124 1.00 86.56 191 ILE A C 1
ATOM 1523 O O . ILE A 1 191 ? -8.750 6.436 -13.272 1.00 86.56 191 ILE A O 1
ATOM 1527 N N . ILE A 1 192 ? -7.251 5.044 -12.371 1.00 84.00 192 ILE A N 1
ATOM 1528 C CA . ILE A 1 192 ? -8.248 4.204 -11.672 1.00 84.00 192 ILE A CA 1
ATOM 1529 C C . ILE A 1 192 ? -9.040 5.005 -10.633 1.00 84.00 192 ILE A C 1
ATOM 1531 O O . ILE A 1 192 ? -10.223 4.743 -10.434 1.00 84.00 192 ILE A O 1
ATOM 1535 N N . PHE A 1 193 ? -8.376 5.933 -9.944 1.00 82.50 193 PHE A N 1
ATOM 1536 C CA . PHE A 1 193 ? -8.974 6.750 -8.886 1.00 82.50 193 PHE A CA 1
ATOM 1537 C C . PHE A 1 193 ? -9.544 8.084 -9.394 1.00 82.50 193 PHE A C 1
ATOM 1539 O O . PHE A 1 193 ? -10.086 8.846 -8.597 1.00 82.50 193 PHE A O 1
ATOM 1546 N N . ASP A 1 194 ? -9.444 8.381 -10.693 1.00 80.81 194 ASP A N 1
ATOM 1547 C CA . ASP A 1 194 ? -10.113 9.536 -11.291 1.00 80.81 194 ASP A CA 1
ATOM 1548 C C . ASP A 1 194 ? -11.613 9.242 -11.407 1.00 80.81 194 ASP A C 1
ATOM 1550 O O . ASP A 1 194 ? -12.036 8.375 -12.177 1.00 80.81 194 ASP A O 1
ATOM 1554 N N . GLU A 1 195 ? -12.414 9.995 -10.653 1.00 60.75 195 GLU A N 1
ATOM 1555 C CA . GLU A 1 195 ? -13.876 9.893 -10.580 1.00 60.75 195 GLU A CA 1
ATOM 1556 C C . GLU A 1 195 ? -14.567 10.026 -11.950 1.00 60.75 195 GLU A C 1
ATOM 1558 O O . GLU A 1 195 ? -15.699 9.573 -12.125 1.00 60.75 195 GLU A O 1
ATOM 1563 N N . ASN A 1 196 ? -13.891 10.611 -12.945 1.00 57.28 196 ASN A N 1
ATOM 1564 C CA . ASN A 1 196 ? -14.415 10.755 -14.305 1.00 57.28 196 ASN A CA 1
ATOM 1565 C C . ASN A 1 196 ? -14.251 9.495 -15.164 1.00 57.28 196 ASN A C 1
ATOM 1567 O O . ASN A 1 196 ? -14.791 9.425 -16.273 1.00 57.28 196 ASN A O 1
ATOM 1571 N N . THR A 1 197 ? -13.498 8.499 -14.698 1.00 53.94 197 THR A N 1
ATOM 1572 C CA . THR A 1 197 ? -13.275 7.265 -15.448 1.00 53.94 197 THR A CA 1
ATOM 1573 C C . THR A 1 197 ? -14.300 6.197 -15.065 1.00 53.94 197 THR A C 1
ATOM 1575 O O . THR A 1 197 ? -14.487 5.850 -13.906 1.00 53.94 197 THR A O 1
ATOM 1578 N N . GLN A 1 198 ? -14.985 5.636 -16.067 1.00 49.00 198 GLN A N 1
ATOM 1579 C CA . GLN A 1 198 ? -16.018 4.598 -15.907 1.00 49.00 198 GLN A CA 1
ATOM 1580 C C . GLN A 1 198 ? -15.453 3.212 -15.533 1.00 49.00 198 GLN A C 1
ATOM 1582 O O . GLN A 1 198 ? -16.030 2.189 -15.909 1.00 49.00 198 GLN A O 1
ATOM 1587 N N . TYR A 1 199 ? -14.307 3.127 -14.854 1.00 50.25 199 TYR A N 1
ATOM 1588 C CA . TYR A 1 199 ? -13.788 1.827 -14.448 1.00 50.25 199 TYR A CA 1
ATOM 1589 C C . TYR A 1 199 ? -14.578 1.326 -13.239 1.00 50.25 199 TYR A C 1
ATOM 1591 O O . TYR A 1 199 ? -14.594 1.985 -12.200 1.00 50.25 199 TYR A O 1
ATOM 1599 N N . PRO A 1 200 ? -15.243 0.161 -13.331 1.00 46.41 200 PRO A N 1
ATOM 1600 C CA . PRO A 1 200 ? -15.868 -0.423 -12.162 1.00 46.41 200 PRO A CA 1
ATOM 1601 C C . PRO A 1 200 ? -14.762 -0.779 -11.167 1.00 46.41 200 PRO A C 1
ATOM 1603 O O . PRO A 1 200 ? -13.904 -1.623 -11.442 1.00 46.41 200 PRO A O 1
ATOM 1606 N N . VAL A 1 201 ? -14.770 -0.109 -10.016 1.00 51.94 201 VAL A N 1
ATOM 1607 C CA . VAL A 1 201 ? -13.887 -0.414 -8.890 1.00 51.94 201 VAL A CA 1
ATOM 1608 C C . VAL A 1 201 ? -14.338 -1.756 -8.306 1.00 51.94 201 VAL A C 1
ATOM 1610 O O . VAL A 1 201 ? -15.153 -1.825 -7.391 1.00 51.94 201 VAL A O 1
ATOM 1613 N N . TYR A 1 202 ? -13.879 -2.854 -8.906 1.00 42.75 202 TYR A N 1
ATOM 1614 C CA . TYR A 1 202 ? -14.074 -4.198 -8.372 1.00 42.75 202 TYR A CA 1
ATOM 1615 C C . TYR A 1 202 ? -13.021 -4.452 -7.289 1.00 42.75 202 TYR A C 1
ATOM 1617 O O . TYR A 1 202 ? -11.827 -4.423 -7.561 1.00 42.75 202 TYR A O 1
ATOM 1625 N N . GLY A 1 203 ? -13.465 -4.708 -6.059 1.00 46.38 203 GLY A N 1
ATOM 1626 C CA . GLY A 1 203 ? -12.595 -4.863 -4.888 1.00 46.38 203 GLY A CA 1
ATOM 1627 C C . GLY A 1 203 ? -12.828 -3.736 -3.887 1.00 46.38 203 GLY A C 1
ATOM 1628 O O . GLY A 1 203 ? -13.042 -2.599 -4.292 1.00 46.38 203 GLY A O 1
ATOM 1629 N N . GLY A 1 204 ? -12.864 -4.084 -2.595 1.00 55.47 204 GLY A N 1
ATOM 1630 C CA . GLY A 1 204 ? -13.323 -3.221 -1.501 1.00 55.47 204 GLY A CA 1
ATOM 1631 C C . GLY A 1 204 ? -12.886 -1.761 -1.631 1.00 55.47 204 GLY A C 1
ATOM 1632 O O . GLY A 1 204 ? -11.729 -1.466 -1.932 1.00 55.47 204 GLY A O 1
ATOM 1633 N N . THR A 1 205 ? -13.833 -0.851 -1.420 1.00 69.50 205 THR A N 1
ATOM 1634 C CA . THR A 1 205 ? -13.554 0.580 -1.326 1.00 69.50 205 THR A CA 1
ATOM 1635 C C . THR A 1 205 ? -12.581 0.812 -0.179 1.00 69.50 205 THR A C 1
ATOM 1637 O O . THR A 1 205 ? -12.799 0.310 0.925 1.00 69.50 205 THR A O 1
ATOM 1640 N N . PHE A 1 206 ? -11.511 1.561 -0.440 1.00 79.75 206 PHE A N 1
ATOM 1641 C CA . PHE A 1 206 ? -10.631 2.045 0.616 1.00 79.75 206 PHE A CA 1
ATOM 1642 C C . PHE A 1 206 ? -11.457 2.780 1.688 1.00 79.75 206 PHE A C 1
ATOM 1644 O O . PHE A 1 206 ? -12.411 3.478 1.325 1.00 79.75 206 PHE A O 1
ATOM 1651 N N . PRO A 1 207 ? -11.118 2.641 2.984 1.00 82.62 207 PRO A N 1
ATOM 1652 C CA . PRO A 1 207 ? -11.723 3.456 4.036 1.00 82.62 207 PRO A CA 1
ATOM 1653 C C . PRO A 1 207 ? -11.591 4.946 3.718 1.00 82.62 207 PRO A C 1
ATOM 1655 O O . PRO A 1 207 ? -10.615 5.344 3.079 1.00 82.62 207 PRO A O 1
ATOM 1658 N N . ALA A 1 208 ? -12.547 5.770 4.153 1.00 83.94 208 ALA A N 1
ATOM 1659 C CA . ALA A 1 208 ? -12.635 7.175 3.742 1.00 83.94 208 ALA A CA 1
ATOM 1660 C C . ALA A 1 208 ? -11.341 7.955 4.037 1.00 83.94 208 ALA A C 1
ATOM 1662 O O . ALA A 1 208 ? -10.865 8.709 3.188 1.00 83.94 208 ALA A O 1
ATOM 1663 N N . ILE A 1 209 ? -10.718 7.688 5.186 1.00 86.19 209 ILE A N 1
ATOM 1664 C CA . ILE A 1 209 ? -9.450 8.280 5.639 1.00 86.19 209 ILE A CA 1
ATOM 1665 C C . ILE A 1 209 ? -8.258 8.013 4.700 1.00 86.19 209 ILE A C 1
ATOM 1667 O O . ILE A 1 209 ? -7.262 8.734 4.730 1.00 86.19 209 ILE A O 1
ATOM 1671 N N . VAL A 1 210 ? -8.351 6.989 3.848 1.00 86.25 210 VAL A N 1
ATOM 1672 C CA . VAL A 1 210 ? -7.352 6.645 2.823 1.00 86.25 210 VAL A CA 1
ATOM 1673 C C . VAL A 1 210 ? -7.989 6.450 1.445 1.00 86.25 210 VAL A C 1
ATOM 1675 O O . VAL A 1 210 ? -7.416 5.769 0.600 1.00 86.25 210 VAL A O 1
ATOM 1678 N N . ALA A 1 211 ? -9.169 7.016 1.181 1.00 86.00 211 ALA A N 1
ATOM 1679 C CA . ALA A 1 211 ? -9.853 6.829 -0.100 1.00 86.00 211 ALA A CA 1
ATOM 1680 C C . ALA A 1 211 ? -9.067 7.445 -1.267 1.00 86.00 211 ALA A C 1
ATOM 1682 O O . ALA A 1 211 ? -8.979 6.854 -2.344 1.00 86.00 211 ALA A O 1
ATOM 1683 N N . THR A 1 212 ? -8.433 8.593 -1.025 1.00 86.44 212 THR A N 1
ATOM 1684 C CA . THR A 1 212 ? -7.578 9.274 -1.999 1.00 86.44 212 THR A CA 1
ATOM 1685 C C . THR A 1 212 ? -6.131 8.796 -1.864 1.00 86.44 212 THR A C 1
ATOM 1687 O O . THR A 1 212 ? -5.586 8.844 -0.757 1.00 86.44 212 THR A O 1
ATOM 1690 N N . PRO A 1 213 ? -5.472 8.380 -2.963 1.00 89.44 213 PRO A N 1
ATOM 1691 C CA . PRO A 1 213 ? -4.072 7.976 -2.914 1.00 89.44 213 PRO A CA 1
ATOM 1692 C C . PRO A 1 213 ? -3.160 9.098 -2.404 1.00 89.44 213 PRO A C 1
ATOM 1694 O O . PRO A 1 213 ? -3.204 10.222 -2.912 1.00 89.44 213 PRO A O 1
ATOM 1697 N N . ASN A 1 214 ? -2.294 8.794 -1.433 1.00 91.38 214 ASN A N 1
ATOM 1698 C CA . ASN A 1 214 ? -1.278 9.735 -0.971 1.00 91.38 214 ASN A CA 1
ATOM 1699 C C . ASN A 1 214 ? -0.190 9.897 -2.039 1.00 91.38 214 ASN A C 1
ATOM 1701 O O . ASN A 1 214 ? 0.492 8.939 -2.405 1.00 91.38 214 ASN A O 1
ATOM 1705 N N . LEU A 1 215 ? -0.033 11.129 -2.514 1.00 90.69 215 LEU A N 1
ATOM 1706 C CA . LEU A 1 215 ? 0.934 11.533 -3.537 1.00 90.69 215 LEU A CA 1
ATOM 1707 C C . LEU A 1 215 ? 1.918 12.587 -3.018 1.00 90.69 215 LEU A C 1
ATOM 1709 O O . LEU A 1 215 ? 2.626 13.227 -3.799 1.00 90.69 215 LEU A O 1
ATOM 1713 N N . GLU A 1 216 ? 1.973 12.789 -1.702 1.00 88.75 216 GLU A N 1
ATOM 1714 C CA . GLU A 1 216 ? 2.868 13.768 -1.098 1.00 88.75 216 GLU A CA 1
ATOM 1715 C C . GLU A 1 216 ? 4.322 13.498 -1.508 1.00 88.75 216 GLU A C 1
ATOM 1717 O O . GLU A 1 216 ? 4.836 12.390 -1.362 1.00 88.75 216 GLU A O 1
ATOM 1722 N N . GLY A 1 217 ? 4.988 14.511 -2.066 1.00 83.88 217 GLY A N 1
ATOM 1723 C CA . GLY A 1 217 ? 6.380 14.419 -2.505 1.00 83.88 217 GLY A CA 1
ATOM 1724 C C . GLY A 1 217 ? 6.621 13.694 -3.837 1.00 83.88 217 GLY A C 1
ATOM 1725 O O . GLY A 1 217 ? 7.780 13.594 -4.237 1.00 83.88 217 GLY A O 1
ATOM 1726 N N . TYR A 1 218 ? 5.589 13.214 -4.541 1.00 88.94 218 TYR A N 1
ATOM 1727 C CA . TYR A 1 218 ? 5.727 12.726 -5.918 1.00 88.94 218 TYR A CA 1
ATOM 1728 C C . TYR A 1 218 ? 5.660 13.886 -6.920 1.00 88.94 218 TYR A C 1
ATOM 1730 O O . TYR A 1 218 ? 4.798 14.758 -6.828 1.00 88.94 218 TYR A O 1
ATOM 1738 N N . THR A 1 219 ? 6.552 13.883 -7.913 1.00 85.00 219 THR A N 1
ATOM 1739 C CA . THR A 1 219 ? 6.524 14.840 -9.029 1.00 85.00 219 THR A CA 1
ATOM 1740 C C . THR A 1 219 ? 6.451 14.079 -10.344 1.00 85.00 219 THR A C 1
ATOM 1742 O O . THR A 1 219 ? 7.334 13.281 -10.655 1.00 85.00 219 THR A O 1
ATOM 1745 N N . LYS A 1 220 ? 5.400 14.332 -11.131 1.00 81.31 220 LYS A N 1
ATOM 1746 C CA . LYS A 1 220 ? 5.243 13.720 -12.453 1.00 81.31 220 LYS A CA 1
ATOM 1747 C C . LYS A 1 220 ? 6.318 14.258 -13.417 1.00 81.31 220 LYS A C 1
ATOM 1749 O O . LYS A 1 220 ? 6.518 15.477 -13.452 1.00 81.31 220 LYS A O 1
ATOM 1754 N N . PRO A 1 221 ? 6.980 13.400 -14.217 1.00 75.69 221 PRO A N 1
ATOM 1755 C CA . PRO A 1 221 ? 7.923 13.842 -15.239 1.00 75.69 221 PRO A CA 1
ATOM 1756 C C . PRO A 1 221 ? 7.248 14.794 -16.225 1.00 75.69 221 PRO A C 1
ATOM 1758 O O . PRO A 1 221 ? 6.066 14.637 -16.550 1.00 75.69 221 PRO A O 1
ATOM 1761 N N . ARG A 1 222 ? 7.987 15.789 -16.722 1.00 69.88 222 ARG A N 1
ATOM 1762 C CA . ARG A 1 222 ? 7.457 16.697 -17.743 1.00 69.88 222 ARG A CA 1
ATOM 1763 C C . ARG A 1 222 ? 7.269 15.930 -19.051 1.00 69.88 222 ARG A C 1
ATOM 1765 O O . ARG A 1 222 ? 8.069 15.070 -19.402 1.00 69.88 222 ARG A O 1
ATOM 1772 N N . ALA A 1 223 ? 6.227 16.276 -19.808 1.00 58.09 223 ALA A N 1
ATOM 1773 C CA . ALA A 1 223 ? 5.902 15.621 -21.079 1.00 58.09 223 ALA A CA 1
ATOM 1774 C C . ALA A 1 223 ? 7.036 15.686 -22.127 1.00 58.09 223 ALA A C 1
ATOM 1776 O O . ALA A 1 223 ? 7.047 14.884 -23.054 1.00 58.09 223 ALA A O 1
ATOM 1777 N N . SER A 1 224 ? 8.002 16.599 -21.968 1.00 48.78 224 SER A N 1
ATOM 1778 C CA . SER A 1 224 ? 9.214 16.690 -22.793 1.00 48.78 224 SER A CA 1
ATOM 1779 C C . SER A 1 224 ? 10.174 15.507 -22.636 1.00 48.78 224 SER A C 1
ATOM 1781 O O . SER A 1 224 ? 11.021 15.311 -23.502 1.00 48.78 224 SER A O 1
ATOM 1783 N N . ASP A 1 225 ? 10.036 14.727 -21.562 1.00 51.72 225 ASP A N 1
ATOM 1784 C CA . ASP A 1 225 ? 11.005 13.696 -21.175 1.00 51.72 225 ASP A CA 1
ATOM 1785 C C . ASP A 1 225 ? 10.477 12.274 -21.470 1.00 51.72 225 ASP A C 1
ATOM 1787 O O . ASP A 1 225 ? 11.219 11.291 -21.421 1.00 51.72 225 ASP A O 1
ATOM 1791 N N . ALA A 1 226 ? 9.192 12.148 -21.826 1.00 49.22 226 ALA A N 1
ATOM 1792 C CA . ALA A 1 226 ? 8.530 10.877 -22.100 1.00 49.22 226 ALA A CA 1
ATOM 1793 C C . ALA A 1 226 ? 8.525 10.562 -23.605 1.00 49.22 226 ALA A C 1
ATOM 1795 O O . ALA A 1 226 ? 7.673 11.029 -24.362 1.00 49.22 226 ALA A O 1
ATOM 1796 N N . SER A 1 227 ? 9.450 9.706 -24.045 1.00 45.66 227 SER A N 1
ATOM 1797 C CA . SER A 1 227 ? 9.339 9.043 -25.350 1.00 45.66 227 SER A CA 1
ATOM 1798 C C . SER A 1 227 ? 8.076 8.176 -25.358 1.00 45.66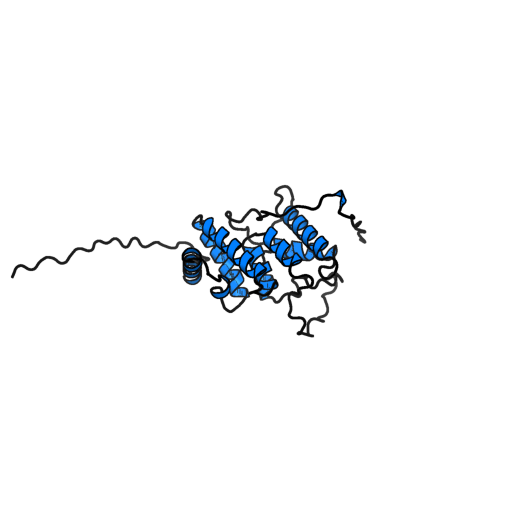 227 SER A C 1
ATOM 1800 O O . SER A 1 227 ? 7.964 7.203 -24.614 1.00 45.66 227 SER A O 1
ATOM 1802 N N . THR A 1 228 ? 7.079 8.571 -26.149 1.00 42.31 228 THR A N 1
ATOM 1803 C CA . THR A 1 228 ? 5.774 7.903 -26.209 1.00 42.31 228 THR A CA 1
ATOM 1804 C C . THR A 1 228 ? 5.914 6.563 -26.941 1.00 42.31 228 THR A C 1
ATOM 1806 O O . THR A 1 228 ? 6.239 6.574 -28.129 1.00 42.31 228 THR A O 1
ATOM 1809 N N . PRO A 1 229 ? 5.658 5.401 -26.310 1.00 44.06 229 PRO A N 1
ATOM 1810 C CA . PRO A 1 229 ? 5.555 4.149 -27.045 1.00 44.06 229 PRO A CA 1
ATOM 1811 C C . PRO A 1 229 ? 4.202 4.114 -27.759 1.00 44.06 229 PRO A C 1
ATOM 1813 O O . PRO A 1 229 ? 3.145 4.195 -27.128 1.00 44.06 229 PRO A O 1
ATOM 1816 N N . THR A 1 230 ? 4.225 4.014 -29.085 1.00 32.94 230 THR A N 1
ATOM 1817 C CA . THR A 1 230 ? 3.026 3.817 -29.902 1.00 32.94 230 THR A CA 1
ATOM 1818 C C . THR A 1 230 ? 2.510 2.391 -29.699 1.00 32.94 230 THR A C 1
ATOM 1820 O O . THR A 1 230 ? 3.173 1.422 -30.060 1.00 32.94 230 THR A O 1
ATOM 1823 N N . LEU A 1 231 ? 1.320 2.254 -29.113 1.00 35.69 231 LEU A N 1
ATOM 1824 C CA . LEU A 1 231 ? 0.593 0.986 -29.054 1.00 35.69 231 LEU A CA 1
ATOM 1825 C C . LEU A 1 231 ? 0.228 0.549 -30.478 1.00 35.69 231 LEU A C 1
ATOM 1827 O O . LEU A 1 231 ? -0.600 1.184 -31.127 1.00 35.69 231 LEU A O 1
ATOM 1831 N N . THR A 1 232 ? 0.814 -0.552 -30.945 1.00 27.89 232 THR A N 1
ATOM 1832 C CA . THR A 1 232 ? 0.276 -1.284 -32.097 1.00 27.89 232 THR A CA 1
ATOM 1833 C C . THR A 1 232 ? -0.682 -2.324 -31.536 1.00 27.89 232 THR A C 1
ATOM 1835 O O . THR A 1 232 ? -0.255 -3.321 -30.959 1.00 27.89 232 THR A O 1
ATOM 1838 N N . VAL A 1 233 ? -1.983 -2.057 -31.623 1.00 30.22 233 VAL A N 1
ATOM 1839 C CA . VAL A 1 233 ? -3.008 -3.049 -31.288 1.00 30.22 233 VAL A CA 1
ATOM 1840 C C . VAL A 1 233 ? -3.078 -4.026 -32.458 1.00 30.22 233 VAL A C 1
ATOM 1842 O O . VAL A 1 233 ? -3.527 -3.652 -33.539 1.00 30.22 233 VAL A O 1
ATOM 1845 N N . VAL A 1 234 ? -2.612 -5.258 -32.259 1.00 29.09 234 VAL A N 1
ATOM 1846 C CA . VAL A 1 234 ? -2.964 -6.374 -33.144 1.00 29.09 234 VAL A CA 1
ATOM 1847 C C . VAL A 1 234 ? -4.263 -6.954 -32.591 1.00 29.09 234 VAL A C 1
ATOM 1849 O O . VAL A 1 234 ? -4.283 -7.422 -31.454 1.00 29.09 234 VAL A O 1
ATOM 1852 N N . ILE A 1 235 ? -5.347 -6.798 -33.358 1.00 37.94 235 ILE A N 1
ATOM 1853 C CA . ILE A 1 235 ? -6.659 -7.415 -33.104 1.00 37.94 235 ILE A CA 1
ATOM 1854 C C . ILE A 1 235 ? -6.581 -8.894 -33.474 1.00 37.94 235 ILE A C 1
ATOM 1856 O O . ILE A 1 235 ? -5.998 -9.181 -34.545 1.00 37.94 235 ILE A O 1
#